Protein AF-A0A3D0P8C8-F1 (afdb_monomer)

Radius of gyration: 15.61 Å; Cα contacts (8 Å, |Δi|>4): 344; chains: 1; bounding box: 47×31×39 Å

Structure (mmCIF, N/CA/C/O backbone):
data_AF-A0A3D0P8C8-F1
#
_entry.id   AF-A0A3D0P8C8-F1
#
loop_
_atom_site.group_PDB
_atom_site.id
_atom_site.type_symbol
_atom_site.label_atom_id
_atom_site.label_alt_id
_atom_site.label_comp_id
_atom_site.label_asym_id
_atom_site.label_entity_id
_atom_site.label_seq_id
_atom_site.pdbx_PDB_ins_code
_atom_site.Cartn_x
_atom_site.Cartn_y
_atom_site.Cartn_z
_atom_site.occupancy
_atom_site.B_iso_or_equiv
_atom_site.auth_seq_id
_atom_site.auth_comp_id
_atom_site.auth_asym_id
_atom_site.auth_atom_id
_atom_site.pdbx_PDB_model_num
ATOM 1 N N . PRO A 1 1 ? -23.705 -5.499 -3.809 1.00 36.84 1 PRO A N 1
ATOM 2 C CA . PRO A 1 1 ? -23.804 -4.099 -4.283 1.00 36.84 1 PRO A CA 1
ATOM 3 C C . PRO A 1 1 ? -22.441 -3.628 -4.796 1.00 36.84 1 PRO A C 1
ATOM 5 O O . PRO A 1 1 ? -21.508 -3.494 -4.012 1.00 36.84 1 PRO A O 1
ATOM 8 N N . HIS A 1 2 ? -22.312 -3.471 -6.112 1.00 40.19 2 HIS A N 1
ATOM 9 C CA . HIS A 1 2 ? -21.080 -3.001 -6.738 1.00 40.19 2 HIS A CA 1
ATOM 10 C C . HIS A 1 2 ? -20.814 -1.563 -6.280 1.00 40.19 2 HIS A C 1
ATOM 12 O O . HIS A 1 2 ? -21.578 -0.652 -6.591 1.00 40.19 2 HIS A O 1
ATOM 18 N N . GLN A 1 3 ? -19.783 -1.388 -5.455 1.00 54.38 3 GLN A N 1
ATOM 19 C CA . GLN A 1 3 ? -19.275 -0.080 -5.057 1.00 54.38 3 GLN A CA 1
ATOM 20 C C . GLN A 1 3 ? -18.901 0.701 -6.320 1.00 54.38 3 GLN A C 1
ATOM 22 O O . GLN A 1 3 ? -18.337 0.119 -7.244 1.00 54.38 3 GLN A O 1
ATOM 27 N N . GLN A 1 4 ? -19.230 1.995 -6.382 1.00 52.19 4 GLN A N 1
ATOM 28 C CA . GLN A 1 4 ? -18.824 2.846 -7.501 1.00 52.19 4 GLN A CA 1
ATOM 29 C C . GLN A 1 4 ? -17.291 2.880 -7.576 1.00 52.19 4 GLN A C 1
ATOM 31 O O . GLN A 1 4 ? -16.625 3.554 -6.791 1.00 52.19 4 GLN A O 1
ATOM 36 N N . ARG A 1 5 ? -16.739 2.122 -8.524 1.00 56.94 5 ARG A N 1
ATOM 37 C CA . ARG A 1 5 ? -15.323 2.098 -8.895 1.00 56.94 5 ARG A CA 1
ATOM 38 C C . ARG A 1 5 ? -15.033 3.315 -9.789 1.00 56.94 5 ARG A C 1
ATOM 40 O O . ARG A 1 5 ? -14.888 3.195 -10.996 1.00 56.94 5 ARG A O 1
ATOM 47 N N . GLY A 1 6 ? -15.099 4.514 -9.205 1.00 57.25 6 GLY A N 1
ATOM 48 C CA . GLY A 1 6 ? -14.733 5.774 -9.869 1.00 57.25 6 GLY A CA 1
ATOM 49 C C . GLY A 1 6 ? -13.232 6.071 -9.760 1.00 57.25 6 GLY A C 1
ATOM 50 O O . GLY A 1 6 ? -12.508 5.302 -9.144 1.00 57.25 6 GLY A O 1
ATOM 51 N N . ALA A 1 7 ? -12.774 7.208 -10.300 1.00 59.03 7 ALA A N 1
ATOM 52 C CA . ALA A 1 7 ? -11.359 7.635 -10.286 1.00 59.03 7 ALA A CA 1
ATOM 53 C C . ALA A 1 7 ? -10.765 7.892 -8.883 1.00 59.03 7 ALA A C 1
ATOM 55 O O . ALA A 1 7 ? -9.555 8.017 -8.723 1.00 59.03 7 ALA A O 1
ATOM 56 N N . ASN A 1 8 ? -11.618 7.991 -7.866 1.00 72.50 8 ASN A N 1
ATOM 57 C CA . ASN A 1 8 ? -11.237 8.117 -6.464 1.00 72.50 8 ASN A CA 1
ATOM 58 C C . ASN A 1 8 ? -12.237 7.299 -5.639 1.00 72.50 8 ASN A C 1
ATOM 60 O O . ASN A 1 8 ? -13.195 7.856 -5.087 1.00 72.50 8 ASN A O 1
ATOM 64 N N . PRO A 1 9 ? -12.127 5.959 -5.659 1.00 82.12 9 PRO A N 1
ATOM 65 C CA . PRO A 1 9 ? -13.115 5.119 -5.022 1.00 82.12 9 PRO A CA 1
ATOM 66 C C . PRO A 1 9 ? -13.034 5.292 -3.502 1.00 82.12 9 PRO A C 1
ATOM 68 O O . PRO A 1 9 ? -11.962 5.302 -2.882 1.00 82.12 9 PRO A O 1
ATOM 71 N N . LYS A 1 10 ? -14.210 5.434 -2.893 1.00 89.19 10 LYS A N 1
ATOM 72 C CA . LYS A 1 10 ? -14.369 5.511 -1.443 1.00 89.19 10 LYS A CA 1
ATOM 73 C C . LYS A 1 10 ? -15.282 4.373 -0.979 1.00 89.19 10 LYS A C 1
ATOM 75 O O . LYS A 1 10 ? -16.360 4.186 -1.555 1.00 89.19 10 LYS A O 1
ATOM 80 N N . PRO A 1 11 ? -14.883 3.604 0.048 1.00 91.38 11 PRO A N 1
ATOM 81 C CA . PRO A 1 11 ? -15.776 2.669 0.709 1.00 91.38 11 PRO A CA 1
ATOM 82 C C . PRO A 1 11 ? -17.071 3.336 1.197 1.00 91.38 11 PRO A C 1
ATOM 84 O O . PRO A 1 11 ? -17.106 4.522 1.511 1.00 91.38 11 PRO A O 1
ATOM 87 N N . ALA A 1 12 ? -18.156 2.566 1.312 1.00 92.38 12 ALA A N 1
ATOM 88 C CA . ALA A 1 12 ? -19.459 3.108 1.723 1.00 92.38 12 ALA A CA 1
ATOM 89 C C . ALA A 1 12 ? -19.446 3.610 3.181 1.00 92.38 12 ALA A C 1
ATOM 91 O O . ALA A 1 12 ? -20.239 4.462 3.566 1.00 92.38 12 ALA A O 1
ATOM 92 N N . ASN A 1 13 ? -18.524 3.078 3.980 1.00 94.69 13 ASN A N 1
ATOM 93 C CA . ASN A 1 13 ? -18.250 3.417 5.371 1.00 94.69 13 ASN A CA 1
ATOM 94 C C . ASN A 1 13 ? -17.030 4.347 5.516 1.00 94.69 13 ASN A C 1
ATOM 96 O O . ASN A 1 13 ? -16.284 4.230 6.490 1.00 94.69 13 ASN A O 1
ATOM 100 N N . GLU A 1 14 ? -16.785 5.230 4.542 1.00 96.19 14 GLU A N 1
ATOM 101 C CA . GLU A 1 14 ? -15.603 6.101 4.529 1.00 96.19 14 GLU A CA 1
ATOM 102 C C . GLU A 1 14 ? -15.404 6.911 5.820 1.00 96.19 14 GLU A C 1
ATOM 104 O O . GLU A 1 14 ? -14.278 6.905 6.317 1.00 96.19 14 GLU A O 1
ATOM 109 N N . PRO A 1 15 ? -16.428 7.552 6.424 1.00 97.44 15 PRO A N 1
ATOM 110 C CA . PRO A 1 15 ? -16.221 8.314 7.656 1.00 97.44 15 PRO A CA 1
ATOM 111 C C . PRO A 1 15 ? -15.667 7.448 8.795 1.00 97.44 15 PRO A C 1
ATOM 113 O O . PRO A 1 15 ? -14.654 7.785 9.399 1.00 97.44 15 PRO A O 1
ATOM 116 N N . GLN A 1 16 ? -16.259 6.270 9.025 1.00 97.62 16 GLN A N 1
ATOM 117 C CA . GLN A 1 16 ? -15.812 5.345 10.073 1.00 97.62 16 GLN A CA 1
ATOM 118 C C . GLN A 1 16 ? -14.421 4.773 9.775 1.00 97.62 16 GLN A C 1
ATOM 120 O O . GLN A 1 16 ? -13.628 4.522 10.685 1.00 97.62 16 GLN A O 1
ATOM 125 N N . ARG A 1 17 ? -14.123 4.548 8.491 1.00 97.50 17 ARG A N 1
ATOM 126 C CA . ARG A 1 17 ? -12.814 4.088 8.031 1.00 97.50 17 ARG A CA 1
ATOM 127 C C . ARG A 1 17 ? -11.741 5.145 8.297 1.00 97.50 17 ARG A C 1
ATOM 129 O O . ARG A 1 17 ? -10.677 4.788 8.797 1.00 97.50 17 ARG A O 1
ATOM 136 N N . LEU A 1 18 ? -12.017 6.414 7.994 1.00 98.25 18 LEU A N 1
ATOM 137 C CA . LEU A 1 18 ? -11.097 7.529 8.224 1.00 98.25 18 LEU A CA 1
ATOM 138 C C . LEU A 1 18 ? -10.827 7.745 9.715 1.00 98.25 18 LEU A C 1
ATOM 140 O O . LEU A 1 18 ? -9.663 7.869 10.084 1.00 98.25 18 LEU A O 1
ATOM 144 N N . ASP A 1 19 ? -11.845 7.660 10.575 1.00 97.94 19 ASP A N 1
ATOM 145 C CA . ASP A 1 19 ? -11.652 7.715 12.032 1.00 97.94 19 ASP A CA 1
ATOM 146 C C . ASP A 1 19 ? -10.674 6.627 12.516 1.00 97.94 19 ASP A C 1
ATOM 14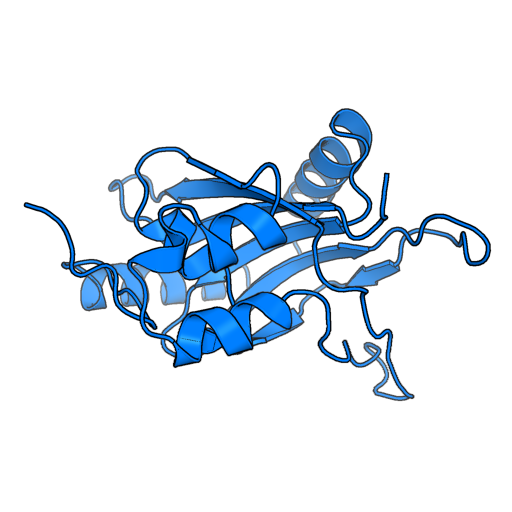8 O O . ASP A 1 19 ? -9.781 6.871 13.333 1.00 97.94 19 ASP A O 1
ATOM 152 N N . ALA A 1 20 ? -10.801 5.411 11.973 1.00 97.94 20 ALA A N 1
ATOM 153 C CA . ALA A 1 20 ? -9.897 4.310 12.289 1.00 97.94 20 ALA A CA 1
ATOM 154 C C . ALA A 1 20 ? -8.475 4.541 11.762 1.00 97.94 20 ALA A C 1
ATOM 156 O O . ALA A 1 20 ? -7.509 4.231 12.462 1.00 97.94 20 ALA A O 1
ATOM 157 N N . VAL A 1 21 ? -8.338 5.095 10.553 1.00 98.06 21 VAL A N 1
ATOM 158 C CA . VAL A 1 21 ? -7.041 5.485 9.982 1.00 98.06 21 VAL A CA 1
ATOM 159 C C . VAL A 1 21 ? -6.364 6.538 10.853 1.00 98.06 21 VAL A C 1
ATOM 161 O O . VAL A 1 21 ? -5.188 6.381 11.166 1.00 98.06 21 VAL A O 1
ATOM 164 N N . THR A 1 22 ? -7.088 7.560 11.315 1.00 97.44 22 THR A N 1
ATOM 165 C CA . THR A 1 22 ? -6.546 8.583 12.219 1.00 97.44 22 THR A CA 1
ATOM 166 C C . THR A 1 22 ? -6.009 7.964 13.508 1.00 97.44 22 THR A C 1
ATOM 168 O O . THR A 1 22 ? -4.871 8.245 13.887 1.00 97.44 22 THR A O 1
ATOM 171 N N . GLY A 1 23 ? -6.771 7.073 14.150 1.00 96.56 23 GLY A N 1
ATOM 172 C CA . GLY A 1 23 ? -6.315 6.380 15.360 1.00 96.56 23 GLY A CA 1
ATOM 173 C C . GLY A 1 23 ? -5.081 5.502 15.119 1.00 96.56 23 GLY A C 1
ATOM 174 O O . GLY A 1 23 ? -4.140 5.515 15.912 1.00 96.56 23 GLY A O 1
ATOM 175 N N . LEU A 1 24 ? -5.036 4.778 13.997 1.00 96.00 24 LEU A N 1
ATOM 176 C CA . LEU A 1 24 ? -3.873 3.969 13.623 1.00 96.00 24 LEU A CA 1
ATOM 177 C C . LEU A 1 24 ? -2.647 4.826 13.306 1.00 96.00 24 LEU A C 1
ATOM 179 O O . LEU A 1 24 ? -1.541 4.465 13.695 1.00 96.00 24 LEU A O 1
ATOM 183 N N . ASN A 1 25 ? -2.823 5.962 12.641 1.00 94.88 25 ASN A N 1
ATOM 184 C CA . ASN A 1 25 ? -1.744 6.902 12.358 1.00 94.88 25 ASN A CA 1
ATOM 185 C C . ASN A 1 25 ? -1.142 7.501 13.628 1.00 94.88 25 ASN A C 1
ATOM 187 O O . ASN A 1 25 ? 0.073 7.667 13.690 1.00 94.88 25 ASN A O 1
ATOM 191 N N . GLN A 1 26 ? -1.972 7.794 14.632 1.00 94.19 26 GLN A N 1
ATOM 192 C CA . GLN A 1 26 ? -1.513 8.239 15.950 1.00 94.19 26 GLN A CA 1
ATOM 193 C C . GLN A 1 26 ? -0.756 7.128 16.685 1.00 94.19 26 GLN A C 1
ATOM 195 O O . GLN A 1 26 ? 0.294 7.386 17.262 1.00 94.19 26 GLN A O 1
ATOM 200 N N . ALA A 1 27 ? -1.250 5.887 16.622 1.00 93.00 27 ALA A N 1
ATOM 201 C CA . ALA A 1 27 ? -0.582 4.727 17.218 1.00 93.00 27 ALA A CA 1
ATOM 202 C C . ALA A 1 27 ? 0.730 4.339 16.505 1.00 93.00 27 ALA A C 1
ATOM 204 O O . ALA A 1 27 ? 1.557 3.639 17.078 1.00 93.00 27 ALA A O 1
ATOM 205 N N . ASN A 1 28 ? 0.911 4.784 15.259 1.00 91.31 28 ASN A N 1
ATOM 206 C CA . ASN A 1 28 ? 2.107 4.579 14.441 1.00 91.31 28 ASN A CA 1
ATOM 207 C C . ASN A 1 28 ? 2.733 5.936 14.065 1.00 91.31 28 ASN A C 1
ATOM 209 O O . ASN A 1 28 ? 3.113 6.172 12.917 1.00 91.31 28 ASN A O 1
ATOM 213 N N . SER A 1 29 ? 2.769 6.870 15.021 1.00 87.88 29 SER A N 1
ATOM 214 C CA . SER A 1 29 ? 3.475 8.147 14.868 1.00 87.88 29 SER A CA 1
ATOM 215 C C . SER A 1 29 ? 4.992 7.951 14.861 1.00 87.88 29 SER A C 1
ATOM 217 O O . SER A 1 29 ? 5.705 8.684 14.181 1.00 87.88 29 SER A O 1
ATOM 219 N N . GLU A 1 30 ? 5.470 6.941 15.586 1.00 89.06 30 GLU A N 1
ATOM 220 C CA . GLU A 1 30 ? 6.868 6.539 15.626 1.00 89.06 30 GLU A CA 1
ATOM 221 C C . GLU A 1 30 ? 7.159 5.387 14.662 1.00 89.06 30 GLU A C 1
ATOM 223 O O . GLU A 1 30 ? 6.285 4.623 14.245 1.00 89.06 30 GLU A O 1
ATOM 228 N N . HIS A 1 31 ? 8.432 5.271 14.302 1.00 86.38 31 HIS A N 1
ATOM 229 C CA . HIS A 1 31 ? 8.912 4.247 13.394 1.00 86.38 31 HIS A CA 1
ATOM 230 C C . HIS A 1 31 ? 8.908 2.864 14.058 1.00 86.38 31 HIS A C 1
ATOM 232 O O . HIS A 1 31 ? 9.545 2.682 15.092 1.00 86.38 31 HIS A O 1
ATOM 238 N N . GLN A 1 32 ? 8.256 1.889 13.420 1.00 91.94 32 GLN A N 1
ATOM 239 C CA . GLN A 1 32 ? 8.096 0.526 13.937 1.00 91.94 32 GLN A CA 1
ATOM 240 C C . GLN A 1 32 ? 9.067 -0.452 13.242 1.00 91.94 32 GLN A C 1
ATOM 242 O O . GLN A 1 32 ? 8.867 -0.764 12.057 1.00 91.94 32 GLN A O 1
ATOM 247 N N . PRO A 1 33 ? 10.100 -0.977 13.930 1.00 94.06 33 PRO A N 1
ATOM 248 C CA . PRO A 1 33 ? 11.059 -1.922 13.348 1.00 94.06 33 PRO A CA 1
ATOM 249 C C . PRO A 1 33 ? 10.415 -3.203 12.798 1.00 94.06 33 PRO A C 1
ATOM 251 O O . PRO A 1 33 ? 10.882 -3.770 11.810 1.00 94.06 33 PRO A O 1
ATOM 254 N N . GLU A 1 34 ? 9.313 -3.653 13.392 1.00 95.38 34 GLU A N 1
ATOM 255 C CA . GLU A 1 34 ? 8.577 -4.845 12.974 1.00 95.38 34 GLU A CA 1
ATOM 256 C C . GLU A 1 34 ? 7.934 -4.652 11.596 1.00 95.38 34 GLU A C 1
ATOM 258 O O . GLU A 1 34 ? 7.969 -5.558 10.759 1.00 95.38 34 GLU A O 1
ATOM 263 N N . LEU A 1 35 ? 7.405 -3.454 11.317 1.00 95.56 35 LEU A N 1
ATOM 264 C CA . LEU A 1 35 ? 6.846 -3.121 10.004 1.00 95.56 35 LEU A CA 1
ATOM 265 C C . LEU A 1 35 ? 7.946 -3.057 8.937 1.00 95.56 35 LEU A C 1
ATOM 267 O O . LEU A 1 35 ? 7.739 -3.506 7.809 1.00 95.56 35 LEU A O 1
ATOM 271 N N . VAL A 1 36 ? 9.134 -2.557 9.293 1.00 95.50 36 VAL A N 1
ATOM 272 C CA . VAL A 1 36 ? 10.318 -2.571 8.416 1.00 95.50 36 VAL A CA 1
ATOM 273 C C . VAL A 1 36 ? 10.744 -3.996 8.089 1.00 95.50 36 VAL A C 1
ATOM 275 O O . VAL A 1 36 ? 10.962 -4.315 6.919 1.00 95.50 36 VAL A O 1
ATOM 278 N N . ALA A 1 37 ? 10.838 -4.861 9.101 1.00 96.31 37 ALA A N 1
ATOM 279 C CA . ALA A 1 37 ? 11.215 -6.256 8.920 1.00 96.31 37 ALA A CA 1
ATOM 280 C C . ALA A 1 37 ? 10.216 -6.993 8.013 1.00 96.31 37 ALA A C 1
ATOM 282 O O . ALA A 1 37 ? 10.628 -7.665 7.065 1.00 96.31 37 ALA A O 1
ATOM 283 N N . LEU A 1 38 ? 8.911 -6.799 8.239 1.00 97.06 38 LEU A N 1
ATOM 284 C CA . LEU A 1 38 ? 7.854 -7.373 7.405 1.00 97.06 38 LEU A CA 1
ATOM 285 C C . LEU A 1 38 ? 7.953 -6.891 5.949 1.00 97.06 38 LEU A C 1
ATOM 287 O O . LEU A 1 38 ? 7.950 -7.701 5.019 1.00 97.06 38 LEU A O 1
ATOM 291 N N . ARG A 1 39 ? 8.105 -5.580 5.742 1.00 96.81 39 ARG A N 1
ATOM 292 C CA . ARG A 1 39 ? 8.288 -4.975 4.416 1.00 96.81 39 ARG A CA 1
ATOM 293 C C . ARG A 1 39 ? 9.515 -5.543 3.694 1.00 96.81 39 ARG A C 1
ATOM 295 O O . ARG A 1 39 ? 9.426 -5.906 2.520 1.00 96.81 39 ARG A O 1
ATOM 302 N N . ASN A 1 40 ? 10.645 -5.661 4.390 1.00 95.38 40 ASN A N 1
ATOM 303 C CA . ASN A 1 40 ? 11.886 -6.201 3.830 1.00 95.38 40 ASN A CA 1
ATOM 304 C C . ASN A 1 40 ? 11.762 -7.682 3.459 1.00 95.38 40 ASN A C 1
ATOM 306 O O . ASN A 1 40 ? 12.317 -8.102 2.437 1.00 95.38 40 ASN A O 1
ATOM 310 N N . ALA A 1 41 ? 11.011 -8.457 4.247 1.00 96.69 41 ALA A N 1
ATOM 311 C CA . ALA A 1 41 ? 10.717 -9.849 3.939 1.00 96.69 41 ALA A CA 1
ATOM 312 C C . ALA A 1 41 ? 9.927 -9.966 2.629 1.00 96.69 41 ALA A C 1
ATOM 314 O O . ALA A 1 41 ? 10.350 -10.709 1.747 1.00 96.69 41 ALA A O 1
ATOM 315 N N . ALA A 1 42 ? 8.852 -9.189 2.440 1.00 96.06 42 ALA A N 1
ATOM 316 C CA . ALA A 1 42 ? 8.094 -9.232 1.185 1.00 96.06 42 ALA A CA 1
ATOM 317 C C . ALA A 1 42 ? 8.930 -8.804 -0.024 1.00 96.06 42 ALA A C 1
ATOM 319 O O . ALA A 1 42 ? 8.927 -9.513 -1.030 1.00 96.06 42 ALA A O 1
ATOM 320 N N . ARG A 1 43 ? 9.700 -7.709 0.085 1.00 93.69 43 ARG A N 1
ATOM 321 C CA . ARG A 1 43 ? 10.613 -7.270 -0.985 1.00 93.69 43 ARG A CA 1
ATOM 322 C C . ARG A 1 43 ? 11.550 -8.402 -1.414 1.00 93.69 43 ARG A C 1
ATOM 324 O O . ARG A 1 43 ? 11.676 -8.696 -2.601 1.00 93.69 43 ARG A O 1
ATOM 331 N N . SER A 1 44 ? 12.197 -9.036 -0.438 1.00 91.94 44 SER A N 1
ATOM 332 C CA . SER A 1 44 ? 13.237 -10.040 -0.680 1.00 91.94 44 SER A CA 1
ATOM 333 C C . SER A 1 44 ? 12.661 -11.365 -1.178 1.00 91.94 44 SER A C 1
ATOM 335 O O . SER A 1 44 ? 13.179 -11.931 -2.138 1.00 91.94 44 SER A O 1
ATOM 337 N N . LEU A 1 45 ? 11.574 -11.847 -0.567 1.00 95.50 45 LEU A N 1
ATOM 338 C CA . LEU A 1 45 ? 10.935 -13.114 -0.935 1.00 95.50 45 LEU A CA 1
ATOM 339 C C . LEU A 1 45 ? 10.305 -13.049 -2.328 1.00 95.50 45 LEU A C 1
ATOM 341 O O . LEU A 1 45 ? 10.434 -13.994 -3.103 1.00 95.50 45 LEU A O 1
ATOM 345 N N . LEU A 1 46 ? 9.656 -11.929 -2.654 1.00 93.38 46 LEU A N 1
ATOM 346 C CA . LEU A 1 46 ? 8.976 -11.740 -3.937 1.00 93.38 46 LEU A CA 1
ATOM 347 C C . LEU A 1 46 ? 9.895 -11.169 -5.021 1.00 93.38 46 LEU A C 1
ATOM 349 O O . LEU A 1 46 ? 9.479 -11.066 -6.171 1.00 93.38 46 LEU A O 1
ATOM 353 N N . LYS A 1 47 ? 11.147 -10.836 -4.674 1.00 90.94 47 LYS A N 1
ATOM 354 C CA . LYS A 1 47 ? 12.149 -10.246 -5.575 1.00 90.94 47 LYS A CA 1
ATOM 355 C C . LYS A 1 47 ? 11.627 -8.993 -6.284 1.00 90.94 47 LYS A C 1
ATOM 357 O O . LYS A 1 47 ? 11.833 -8.819 -7.481 1.00 90.94 47 LYS A O 1
ATOM 362 N N . MET A 1 48 ? 10.939 -8.140 -5.532 1.00 90.62 48 MET A N 1
ATOM 363 C CA . MET A 1 48 ? 10.388 -6.885 -6.042 1.00 90.62 48 MET A CA 1
ATOM 364 C C . MET A 1 48 ? 11.324 -5.725 -5.687 1.00 90.62 48 MET A C 1
ATOM 366 O O . MET A 1 48 ? 11.910 -5.736 -4.605 1.00 90.62 48 MET A O 1
ATOM 370 N N . PRO A 1 49 ? 11.512 -4.725 -6.562 1.00 88.94 49 PRO A N 1
ATOM 371 C CA . PRO A 1 49 ? 12.357 -3.569 -6.268 1.00 88.94 49 PRO A CA 1
ATOM 372 C C . PRO A 1 49 ? 11.737 -2.645 -5.218 1.00 88.94 49 PRO A C 1
ATOM 374 O O . PRO A 1 49 ? 12.467 -2.024 -4.452 1.00 88.94 49 PRO A O 1
ATOM 377 N N . VAL A 1 50 ? 10.408 -2.564 -5.136 1.00 90.62 50 VAL A N 1
ATOM 378 C CA . VAL A 1 50 ? 9.716 -1.650 -4.223 1.00 90.62 50 VAL A CA 1
ATOM 379 C C . VAL A 1 50 ? 8.780 -2.432 -3.308 1.00 90.62 50 VAL A C 1
ATOM 381 O O . VAL A 1 50 ? 8.053 -3.317 -3.761 1.00 90.62 50 VAL A O 1
ATOM 384 N N . ALA A 1 51 ? 8.782 -2.094 -2.018 1.00 94.69 51 ALA A N 1
ATOM 385 C CA . ALA A 1 51 ? 7.812 -2.601 -1.050 1.00 94.69 51 ALA A CA 1
ATOM 386 C C . ALA A 1 51 ? 7.459 -1.527 -0.020 1.00 94.69 51 ALA A C 1
ATOM 388 O O . ALA A 1 51 ? 8.331 -0.778 0.426 1.00 94.69 51 ALA A O 1
ATOM 389 N N . PHE A 1 52 ? 6.194 -1.463 0.388 1.00 95.56 52 PHE A N 1
ATOM 390 C CA . PHE A 1 52 ? 5.742 -0.483 1.373 1.00 95.56 52 PHE A CA 1
ATOM 391 C C . PHE A 1 52 ? 4.493 -0.919 2.132 1.00 95.56 52 PHE A C 1
ATOM 393 O O . PHE A 1 52 ? 3.705 -1.739 1.664 1.00 95.56 52 PHE A O 1
ATOM 400 N N . ILE A 1 53 ? 4.308 -0.323 3.306 1.00 97.62 53 ILE A N 1
ATOM 401 C CA . ILE A 1 53 ? 3.099 -0.436 4.124 1.00 97.62 53 ILE A CA 1
ATOM 402 C C . ILE A 1 53 ? 2.561 0.976 4.322 1.00 97.62 53 ILE A C 1
ATOM 404 O O . ILE A 1 53 ? 3.321 1.878 4.678 1.00 97.62 53 ILE A O 1
ATOM 408 N N . GLY A 1 54 ? 1.266 1.187 4.106 1.00 96.19 54 GLY A N 1
ATOM 409 C CA . GLY A 1 54 ? 0.679 2.513 4.284 1.00 96.19 54 GLY A CA 1
ATOM 410 C C . GLY A 1 54 ? -0.828 2.519 4.462 1.00 96.19 54 GLY A C 1
ATOM 411 O O . GLY A 1 54 ? -1.513 1.569 4.081 1.00 96.19 54 GLY A O 1
ATOM 412 N N . PHE A 1 55 ? -1.330 3.616 5.019 1.00 97.94 55 PHE A N 1
ATOM 413 C CA . PHE A 1 55 ? -2.751 3.874 5.230 1.00 97.94 55 PHE A CA 1
ATOM 414 C C . PHE A 1 55 ? -3.285 4.904 4.237 1.00 97.94 55 PHE A C 1
ATOM 416 O O . PHE A 1 55 ? -2.566 5.805 3.804 1.00 97.94 55 PHE A O 1
ATOM 423 N N . ILE A 1 56 ? -4.558 4.750 3.869 1.00 97.19 56 ILE A N 1
ATOM 424 C CA . ILE A 1 56 ? -5.252 5.650 2.942 1.00 97.19 56 ILE A CA 1
ATOM 425 C C . ILE A 1 56 ? -6.049 6.665 3.756 1.00 97.19 56 ILE A C 1
ATOM 427 O O . ILE A 1 56 ? -7.048 6.315 4.384 1.00 97.19 56 ILE A O 1
ATOM 431 N N . GLU A 1 57 ? -5.612 7.915 3.740 1.00 96.75 57 GLU A N 1
ATOM 432 C CA . GLU A 1 57 ? -6.271 9.054 4.380 1.00 96.75 57 GLU A CA 1
ATOM 433 C C . GLU A 1 57 ? -7.294 9.675 3.412 1.00 96.75 57 GLU A C 1
ATOM 435 O O . GLU A 1 57 ? -7.640 9.077 2.391 1.00 96.75 57 GLU A O 1
ATOM 440 N N . ASP A 1 58 ? -7.844 10.849 3.730 1.00 95.12 58 ASP A N 1
ATOM 441 C CA . ASP A 1 58 ? -8.869 11.460 2.874 1.00 95.12 58 ASP A CA 1
ATOM 442 C C . ASP A 1 58 ? -8.293 11.914 1.523 1.00 95.12 58 ASP A C 1
ATOM 444 O O . ASP A 1 58 ? -8.818 11.536 0.477 1.00 95.12 58 ASP A O 1
ATOM 448 N N . ASN A 1 59 ? -7.166 12.637 1.545 1.00 90.69 59 ASN A N 1
ATOM 449 C CA . ASN A 1 59 ? -6.531 13.214 0.347 1.00 90.69 59 ASN A CA 1
ATOM 450 C C . ASN A 1 59 ? -5.107 12.697 0.096 1.00 90.69 59 ASN A C 1
ATOM 452 O O . ASN A 1 59 ? -4.487 13.020 -0.916 1.00 90.69 59 ASN A O 1
ATOM 456 N N . THR A 1 60 ? -4.590 11.869 0.996 1.00 92.12 60 THR A N 1
ATOM 457 C CA . THR A 1 60 ? -3.214 11.369 0.998 1.00 92.12 60 THR A CA 1
ATOM 458 C C . THR A 1 60 ? -3.183 9.872 1.284 1.00 92.12 60 THR A C 1
ATOM 460 O O . THR A 1 60 ? -4.098 9.293 1.862 1.00 92.12 60 THR A O 1
ATOM 463 N N . GLN A 1 61 ? -2.110 9.221 0.872 1.00 93.25 61 GLN A N 1
ATOM 464 C CA . GLN A 1 61 ? -1.658 7.944 1.376 1.00 93.25 61 GLN A CA 1
ATOM 465 C C . GLN A 1 61 ? -0.402 8.207 2.198 1.00 93.25 61 GLN A C 1
ATOM 467 O O . GLN A 1 61 ? 0.596 8.706 1.672 1.00 93.25 61 GLN A O 1
ATOM 472 N N . ARG A 1 62 ? -0.447 7.834 3.474 1.00 95.00 62 ARG A N 1
ATOM 473 C CA . ARG A 1 62 ? 0.712 7.873 4.360 1.00 95.00 62 ARG A CA 1
ATOM 474 C C . ARG A 1 62 ? 1.389 6.512 4.352 1.00 95.00 62 ARG A C 1
ATOM 476 O O . ARG A 1 62 ? 0.818 5.521 4.810 1.00 95.00 62 ARG A O 1
ATOM 483 N N . LEU A 1 63 ? 2.598 6.449 3.810 1.00 93.88 63 LEU A N 1
ATOM 484 C CA . LEU A 1 63 ? 3.447 5.266 3.871 1.00 93.88 63 LEU A CA 1
ATOM 485 C C . LEU A 1 63 ? 4.209 5.279 5.189 1.00 93.88 63 LEU A C 1
ATOM 487 O O . LEU A 1 63 ? 5.025 6.163 5.418 1.00 93.88 63 LEU A O 1
ATOM 491 N N . LEU A 1 64 ? 3.954 4.281 6.030 1.00 94.62 64 LEU A N 1
ATOM 492 C CA . LEU A 1 64 ? 4.621 4.100 7.323 1.00 94.62 64 LEU A CA 1
ATOM 493 C C . LEU A 1 64 ? 6.053 3.592 7.168 1.00 94.62 64 LEU A C 1
ATOM 495 O O . LEU A 1 64 ? 6.865 3.678 8.081 1.00 94.62 64 LEU A O 1
ATOM 499 N N . THR A 1 65 ? 6.328 2.938 6.043 1.00 93.75 65 THR A N 1
ATOM 500 C CA . THR A 1 65 ? 7.637 2.396 5.718 1.00 93.75 65 THR A CA 1
ATOM 501 C C . THR A 1 65 ? 7.670 2.077 4.230 1.00 93.75 65 THR A C 1
ATOM 503 O O . THR A 1 65 ? 6.755 1.432 3.710 1.00 93.75 65 THR A O 1
ATOM 506 N N . VAL A 1 66 ? 8.709 2.525 3.528 1.00 92.25 66 VAL A N 1
ATOM 507 C CA . VAL A 1 66 ? 8.916 2.217 2.106 1.00 92.25 66 VAL A CA 1
ATOM 508 C C . VAL A 1 66 ? 10.386 1.949 1.840 1.00 92.25 66 VAL A C 1
ATOM 510 O O . VAL A 1 66 ? 11.265 2.608 2.391 1.00 92.25 66 VAL A O 1
ATOM 513 N N . THR A 1 67 ? 10.634 0.939 1.018 1.00 91.19 67 THR A N 1
ATOM 514 C CA . THR A 1 67 ? 11.961 0.594 0.530 1.00 91.19 67 THR A CA 1
ATOM 515 C C . THR A 1 67 ? 11.943 0.594 -0.985 1.00 91.19 67 THR A C 1
ATOM 517 O O . THR A 1 67 ? 10.987 0.119 -1.608 1.00 91.19 67 THR A O 1
ATOM 520 N N . VAL A 1 68 ? 13.002 1.139 -1.565 1.00 87.88 68 VAL A N 1
ATOM 521 C CA . VAL A 1 68 ? 13.246 1.152 -2.999 1.00 87.88 68 VAL A CA 1
ATOM 522 C C . VAL A 1 68 ? 14.640 0.596 -3.223 1.00 87.88 68 VAL A C 1
ATOM 524 O O . VAL A 1 68 ? 15.623 1.197 -2.814 1.00 87.88 68 VAL A O 1
ATOM 527 N N . ALA A 1 69 ? 14.734 -0.544 -3.890 1.00 85.25 69 ALA A N 1
ATOM 528 C CA . ALA A 1 69 ? 15.982 -1.137 -4.336 1.00 85.25 69 ALA A CA 1
ATOM 529 C C . ALA A 1 69 ? 16.076 -0.976 -5.859 1.00 85.25 69 ALA A C 1
ATOM 531 O O . ALA A 1 69 ? 15.448 -1.758 -6.584 1.00 85.25 69 ALA A O 1
ATOM 532 N N . PRO A 1 70 ? 16.816 0.030 -6.361 1.00 72.06 70 PRO A N 1
ATOM 533 C CA . PRO A 1 70 ? 17.044 0.186 -7.789 1.00 72.06 70 PRO A CA 1
ATOM 534 C C . PRO A 1 70 ? 17.674 -1.082 -8.371 1.00 72.06 70 PRO A C 1
ATOM 536 O O . PRO A 1 70 ? 18.555 -1.695 -7.771 1.00 72.06 70 PRO A O 1
ATOM 539 N N . GLN A 1 71 ? 17.206 -1.482 -9.546 1.00 70.31 71 GLN A N 1
ATOM 540 C CA . GLN A 1 71 ? 17.707 -2.639 -10.288 1.00 70.31 71 GLN A CA 1
ATOM 541 C C . GLN A 1 71 ? 18.280 -2.155 -11.628 1.00 70.31 71 GLN A C 1
ATOM 543 O O . GLN A 1 71 ? 17.789 -1.179 -12.200 1.00 70.31 71 GLN A O 1
ATOM 548 N N . GLY A 1 72 ? 19.297 -2.848 -12.144 1.00 66.62 72 GLY A N 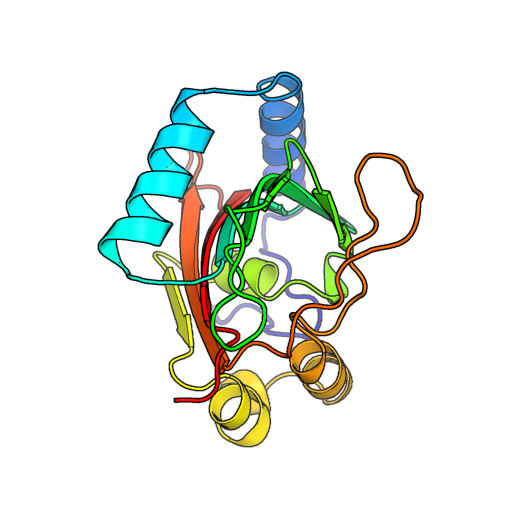1
ATOM 549 C CA . GLY A 1 72 ? 19.969 -2.511 -13.406 1.00 66.62 72 GLY A CA 1
ATOM 550 C C . GLY A 1 72 ? 21.276 -1.736 -13.214 1.00 66.62 72 GLY A C 1
ATOM 551 O O . GLY A 1 72 ? 21.943 -1.884 -12.195 1.00 66.62 72 GLY A O 1
ATOM 552 N N . GLU A 1 73 ? 21.655 -0.912 -14.195 1.00 56.84 73 GLU A N 1
ATOM 553 C CA . GLU A 1 73 ? 22.949 -0.194 -14.241 1.00 56.84 73 GLU A CA 1
ATOM 554 C C . GLU A 1 73 ? 23.186 0.770 -13.062 1.00 56.84 73 GLU A C 1
ATOM 556 O O . GLU A 1 73 ? 24.316 1.174 -12.807 1.00 56.84 73 GLU A O 1
ATOM 561 N N . GLN A 1 74 ? 22.128 1.117 -12.326 1.00 59.19 74 GLN A N 1
ATOM 562 C CA . GLN A 1 74 ? 22.144 2.007 -11.160 1.00 59.19 74 GLN A CA 1
ATOM 563 C C . GLN A 1 74 ? 21.904 1.244 -9.847 1.00 59.19 74 GLN A C 1
ATOM 565 O O . GLN A 1 74 ? 21.406 1.823 -8.884 1.00 59.19 74 GLN A O 1
ATOM 570 N N . ALA A 1 75 ? 22.204 -0.060 -9.809 1.00 65.19 75 ALA A N 1
ATOM 571 C CA . ALA A 1 75 ? 22.080 -0.861 -8.598 1.00 65.19 75 ALA A CA 1
ATOM 572 C C . ALA A 1 75 ? 22.896 -0.237 -7.454 1.00 65.19 75 ALA A C 1
ATOM 574 O O . ALA A 1 75 ? 24.117 -0.096 -7.535 1.00 65.19 75 ALA A O 1
ATOM 575 N N . CYS A 1 76 ? 22.199 0.132 -6.386 1.00 69.44 76 CYS A N 1
ATOM 576 C CA . CYS A 1 76 ? 22.768 0.620 -5.140 1.00 69.44 76 CYS A CA 1
ATOM 577 C C . CYS A 1 76 ? 22.096 -0.087 -3.960 1.00 69.44 76 CYS A C 1
ATOM 579 O O . CYS A 1 76 ? 21.171 -0.890 -4.142 1.00 69.44 76 CYS A O 1
ATOM 581 N N . ASP A 1 77 ? 22.573 0.198 -2.750 1.00 80.06 77 ASP A N 1
ATOM 582 C CA . ASP A 1 77 ? 21.912 -0.283 -1.543 1.00 80.06 77 ASP A CA 1
ATOM 583 C C . ASP A 1 77 ? 20.449 0.195 -1.500 1.00 80.06 77 ASP A C 1
ATOM 585 O O . ASP A 1 77 ? 20.158 1.319 -1.926 1.00 80.06 77 ASP A O 1
ATOM 589 N N . PRO A 1 78 ? 19.511 -0.635 -0.997 1.00 84.81 78 PRO A N 1
ATOM 590 C CA . PRO A 1 78 ? 18.119 -0.236 -0.873 1.00 84.81 78 PRO A CA 1
ATOM 591 C C . PRO A 1 78 ? 17.968 1.078 -0.108 1.00 84.81 78 PRO A C 1
ATOM 593 O O . PRO A 1 78 ? 18.483 1.251 0.996 1.00 84.81 78 PRO A O 1
ATOM 596 N N . LEU A 1 79 ? 17.213 1.990 -0.702 1.00 85.44 79 LEU A N 1
ATOM 597 C CA . LEU A 1 79 ? 16.842 3.266 -0.125 1.00 85.44 79 LEU A CA 1
ATOM 598 C C . LEU A 1 79 ? 15.624 3.055 0.766 1.00 85.44 79 LEU A C 1
ATOM 600 O O . LEU A 1 79 ? 14.538 2.719 0.287 1.00 85.44 79 LEU A O 1
ATOM 604 N N . ASP A 1 80 ? 15.814 3.258 2.064 1.00 88.31 80 ASP A N 1
ATOM 605 C CA . ASP A 1 80 ? 14.769 3.115 3.065 1.00 88.31 80 ASP A CA 1
ATOM 606 C C . ASP A 1 80 ? 14.271 4.478 3.536 1.00 88.31 80 ASP A C 1
ATOM 608 O O . ASP A 1 80 ? 15.032 5.301 4.046 1.00 88.31 80 ASP A O 1
ATOM 612 N N . PHE A 1 81 ? 12.961 4.686 3.429 1.00 86.44 81 PHE A N 1
ATOM 613 C CA . PHE A 1 81 ? 12.302 5.886 3.921 1.00 86.44 81 PHE A CA 1
ATOM 614 C C . PHE A 1 81 ? 11.415 5.522 5.109 1.00 86.44 81 PHE A C 1
ATOM 616 O O . PHE A 1 81 ? 10.628 4.566 5.068 1.00 86.44 81 PHE A O 1
ATOM 623 N N . LYS A 1 82 ? 11.557 6.308 6.180 1.00 86.62 82 LYS A N 1
ATOM 624 C CA . LYS A 1 82 ? 10.773 6.149 7.411 1.00 86.62 82 LYS A CA 1
ATOM 625 C C . LYS A 1 82 ? 9.322 6.566 7.229 1.00 86.62 82 LYS A C 1
ATOM 627 O O . LYS A 1 82 ? 8.470 6.042 7.927 1.00 86.62 82 LYS A O 1
ATOM 632 N N . GLU A 1 83 ? 9.065 7.499 6.321 1.00 87.50 83 GLU A N 1
ATOM 633 C CA . GLU A 1 83 ? 7.730 7.964 5.982 1.00 87.50 83 GLU A CA 1
ATOM 634 C C . GLU A 1 83 ? 7.740 8.569 4.576 1.00 87.50 83 GLU A C 1
ATOM 636 O O . GLU A 1 83 ? 8.741 9.150 4.154 1.00 87.50 83 GLU A O 1
ATOM 641 N N . MET A 1 84 ? 6.624 8.438 3.860 1.00 86.50 84 MET A N 1
ATOM 642 C CA . MET A 1 84 ? 6.368 9.178 2.626 1.00 86.50 84 MET A CA 1
ATOM 643 C C . MET A 1 84 ? 4.877 9.499 2.516 1.00 86.50 84 MET A C 1
ATOM 645 O O . MET A 1 84 ? 4.035 8.645 2.795 1.00 86.50 84 MET A O 1
ATOM 649 N N . LEU A 1 85 ? 4.550 10.715 2.079 1.00 87.44 85 LEU A N 1
ATOM 650 C CA . LEU A 1 85 ? 3.182 11.114 1.760 1.00 87.44 85 LEU A CA 1
ATOM 651 C C . LEU A 1 85 ? 3.000 11.127 0.246 1.00 87.44 85 LEU A C 1
ATOM 653 O O . LEU A 1 85 ? 3.785 11.726 -0.485 1.00 87.44 85 LEU A O 1
ATOM 657 N N . THR A 1 86 ? 1.958 10.459 -0.229 1.00 83.25 86 THR A N 1
ATOM 658 C CA . THR A 1 86 ? 1.578 10.436 -1.644 1.00 83.25 86 THR A CA 1
ATOM 659 C C . THR A 1 86 ? 0.156 10.969 -1.766 1.00 83.25 86 THR A C 1
ATOM 661 O O . THR A 1 86 ? -0.678 10.578 -0.956 1.00 83.25 86 THR A O 1
ATOM 664 N N . PRO A 1 87 ? -0.181 11.840 -2.729 1.00 84.56 87 PRO A N 1
ATOM 665 C CA . PRO A 1 87 ? -1.577 12.200 -2.973 1.00 84.56 87 PRO A CA 1
ATOM 666 C C . PRO A 1 87 ? -2.432 10.942 -3.189 1.00 84.56 87 PRO A C 1
ATOM 668 O O . PRO A 1 87 ? -2.021 10.035 -3.915 1.00 84.56 87 PRO A O 1
ATOM 671 N N . ARG A 1 88 ? -3.611 10.858 -2.555 1.00 86.81 88 ARG A N 1
ATOM 672 C CA . ARG A 1 88 ? -4.489 9.674 -2.649 1.00 86.81 88 ARG A CA 1
ATOM 673 C C . ARG A 1 88 ? -4.898 9.401 -4.090 1.00 86.81 88 ARG A C 1
ATOM 675 O O . ARG A 1 88 ? -4.926 8.249 -4.499 1.00 86.81 88 ARG A O 1
ATOM 682 N N . GLU A 1 89 ? -5.166 10.453 -4.851 1.00 77.12 89 GLU A N 1
ATOM 683 C CA . GLU A 1 89 ? -5.479 10.380 -6.281 1.00 77.12 89 GLU A CA 1
ATOM 684 C C . GLU A 1 89 ? -4.399 9.634 -7.087 1.00 77.12 89 GLU A C 1
ATOM 686 O O . GLU A 1 89 ? -4.726 8.833 -7.957 1.00 77.12 89 GLU A O 1
ATOM 691 N N . CYS A 1 90 ? -3.123 9.763 -6.711 1.00 75.50 90 CYS A N 1
ATOM 692 C CA . CYS A 1 90 ? -2.001 9.068 -7.350 1.00 75.50 90 CYS A CA 1
ATOM 693 C C . CYS A 1 90 ? -1.789 7.629 -6.844 1.00 75.50 90 CYS A C 1
ATOM 695 O O . CYS A 1 90 ? -0.827 6.968 -7.236 1.00 75.50 90 CYS A O 1
ATOM 697 N N . SER A 1 91 ? -2.623 7.136 -5.928 1.00 82.56 91 SER A N 1
ATOM 698 C CA . SER A 1 91 ? -2.437 5.841 -5.282 1.00 82.56 91 SER A CA 1
ATOM 699 C C . SER A 1 91 ? -3.187 4.725 -6.007 1.00 82.56 91 SER A C 1
ATOM 701 O O . SER A 1 91 ? -4.401 4.799 -6.169 1.00 82.56 91 SER A O 1
ATOM 703 N N . ILE A 1 92 ? -2.510 3.615 -6.327 1.00 84.81 92 ILE A N 1
ATOM 704 C CA . ILE A 1 92 ? -3.192 2.349 -6.676 1.00 84.81 92 ILE A CA 1
ATOM 705 C C . ILE A 1 92 ? -3.829 1.710 -5.429 1.00 84.81 92 ILE A C 1
ATOM 707 O O . ILE A 1 92 ? -4.831 1.005 -5.500 1.00 84.81 92 ILE A O 1
ATOM 711 N N . CYS A 1 93 ? -3.285 1.986 -4.246 1.00 90.88 93 CYS A N 1
ATOM 712 C CA . CYS A 1 93 ? -3.697 1.348 -2.999 1.00 90.88 93 CYS A CA 1
ATOM 713 C C . CYS A 1 93 ? -5.129 1.717 -2.587 1.00 90.88 93 CYS A C 1
ATOM 715 O O . CYS A 1 93 ? -5.771 0.949 -1.870 1.00 90.88 93 CYS A O 1
ATOM 717 N N . GLN A 1 94 ? -5.659 2.846 -3.071 1.00 89.56 94 GLN A N 1
ATOM 718 C CA . GLN A 1 94 ? -7.071 3.193 -2.895 1.00 89.56 94 GLN A CA 1
ATOM 719 C C . GLN A 1 94 ? -8.020 2.195 -3.587 1.00 89.56 94 GLN A C 1
ATOM 721 O O . GLN A 1 94 ? -9.144 2.022 -3.135 1.00 89.56 94 GLN A O 1
ATOM 726 N N . TYR A 1 95 ? -7.571 1.511 -4.644 1.00 86.81 95 TYR A N 1
ATOM 727 C CA . TYR A 1 95 ? -8.338 0.456 -5.314 1.00 86.81 95 TYR A CA 1
ATOM 728 C C . TYR A 1 95 ? -8.258 -0.849 -4.533 1.00 86.81 95 TYR A C 1
ATOM 730 O O . TYR A 1 95 ? -9.263 -1.524 -4.346 1.00 86.81 95 TYR A O 1
ATOM 738 N N . THR A 1 96 ? -7.091 -1.159 -3.973 1.00 91.88 96 THR A N 1
ATOM 739 C CA . THR A 1 96 ? -6.901 -2.338 -3.120 1.00 91.88 96 THR A CA 1
ATOM 740 C C . THR A 1 96 ? -7.793 -2.308 -1.883 1.00 91.88 96 THR A C 1
ATOM 742 O O . THR A 1 96 ? -8.372 -3.331 -1.543 1.00 91.88 96 THR A O 1
ATOM 745 N N . ILE A 1 97 ? -8.000 -1.150 -1.238 1.00 94.94 97 ILE A N 1
ATOM 746 C CA . ILE A 1 97 ? -8.924 -1.071 -0.088 1.00 94.94 97 ILE A CA 1
ATOM 747 C C . ILE A 1 97 ? -10.400 -1.289 -0.467 1.00 94.94 97 ILE A C 1
ATOM 749 O O . ILE A 1 97 ? -11.223 -1.488 0.427 1.00 94.94 97 ILE A O 1
ATOM 753 N N . MET A 1 98 ? -10.745 -1.265 -1.759 1.00 91.06 98 MET A N 1
ATOM 754 C CA . MET A 1 98 ? -12.076 -1.644 -2.254 1.00 91.06 98 MET A CA 1
ATOM 755 C C . MET A 1 98 ? -12.221 -3.158 -2.405 1.00 91.06 98 MET A C 1
ATOM 757 O O . MET A 1 98 ? -13.338 -3.671 -2.411 1.00 91.06 98 MET A O 1
ATOM 761 N N . GLU A 1 99 ? -11.102 -3.872 -2.508 1.00 87.94 99 GLU A N 1
ATOM 762 C CA . GLU A 1 99 ? -11.077 -5.321 -2.592 1.00 87.94 99 GLU A CA 1
ATOM 763 C C . GLU A 1 99 ? -11.122 -5.946 -1.201 1.00 87.94 99 GLU A C 1
ATOM 765 O O . GLU A 1 99 ? -10.700 -5.359 -0.200 1.00 87.94 99 GLU A O 1
ATOM 770 N N . SER A 1 100 ? -11.648 -7.168 -1.140 1.00 88.75 100 SER A N 1
ATOM 771 C CA . SER A 1 100 ? -11.660 -7.939 0.099 1.00 88.75 100 SER A CA 1
ATOM 772 C C . SER A 1 100 ? -10.222 -8.252 0.511 1.00 88.75 100 SER A C 1
ATOM 774 O O . SER A 1 100 ? -9.701 -7.661 1.458 1.00 88.75 100 SER A O 1
ATOM 776 N N . ASP A 1 101 ? -9.561 -9.179 -0.167 1.00 92.50 101 ASP A N 1
ATOM 777 C CA . ASP A 1 101 ? -8.286 -9.716 0.308 1.00 92.50 101 ASP A CA 1
ATOM 778 C C . ASP A 1 101 ? -7.073 -8.983 -0.271 1.00 92.50 101 ASP A C 1
ATOM 780 O O . ASP A 1 101 ? -6.191 -8.545 0.472 1.00 92.50 101 ASP A O 1
ATOM 784 N N . HIS A 1 102 ? -7.013 -8.863 -1.594 1.00 93.12 102 HIS A N 1
ATOM 785 C CA . HIS A 1 102 ? -5.853 -8.338 -2.301 1.00 93.12 102 HIS A CA 1
ATOM 786 C C . HIS A 1 102 ? -6.224 -7.891 -3.718 1.00 93.12 102 HIS A C 1
ATOM 788 O O . HIS A 1 102 ? -7.236 -8.320 -4.270 1.00 93.12 102 HIS A O 1
ATOM 794 N N . LEU A 1 103 ? -5.362 -7.066 -4.307 1.00 87.88 103 LEU A N 1
ATOM 795 C CA . LEU A 1 103 ? -5.395 -6.677 -5.711 1.00 87.88 103 LEU A CA 1
ATOM 796 C C . LEU A 1 103 ? -4.044 -7.017 -6.341 1.00 87.88 103 LEU A C 1
ATOM 798 O O . LEU A 1 103 ? -3.002 -6.568 -5.856 1.00 87.88 103 LEU A O 1
ATOM 802 N N . VAL A 1 104 ? -4.066 -7.798 -7.421 1.00 89.19 104 VAL A N 1
ATOM 803 C CA . VAL A 1 104 ? -2.888 -8.094 -8.247 1.00 89.19 104 VAL A CA 1
ATOM 804 C C . VAL A 1 104 ? -3.129 -7.534 -9.630 1.00 89.19 104 VAL A C 1
ATOM 806 O O . VAL A 1 104 ? -4.142 -7.831 -10.257 1.00 89.19 104 VAL A O 1
ATOM 809 N N . ILE A 1 105 ? -2.170 -6.753 -10.103 1.00 85.19 105 ILE A N 1
ATOM 810 C CA . ILE A 1 105 ? -2.137 -6.214 -11.449 1.00 85.19 105 ILE A CA 1
ATOM 811 C C . ILE A 1 105 ? -0.855 -6.744 -12.106 1.00 85.19 105 ILE A C 1
ATOM 813 O O . ILE A 1 105 ? 0.221 -6.187 -11.865 1.00 85.19 105 ILE A O 1
ATOM 817 N N . PRO A 1 106 ? -0.948 -7.856 -12.867 1.00 84.06 106 PRO A N 1
ATOM 818 C CA . PRO A 1 106 ? 0.210 -8.509 -13.478 1.00 84.06 106 PRO A CA 1
ATOM 819 C C . PRO A 1 106 ? 0.943 -7.621 -14.482 1.00 84.06 106 PRO A C 1
ATOM 821 O O . PRO A 1 106 ? 2.170 -7.611 -14.507 1.00 84.06 106 PRO A O 1
ATOM 824 N N . ASP A 1 107 ? 0.170 -6.880 -15.272 1.00 80.94 107 ASP A N 1
ATOM 825 C CA . ASP A 1 107 ? 0.645 -5.876 -16.212 1.00 80.94 107 ASP A CA 1
ATOM 826 C C . ASP A 1 107 ? -0.178 -4.606 -15.989 1.00 80.94 107 ASP A C 1
ATOM 828 O O . ASP A 1 107 ? -1.382 -4.553 -16.257 1.00 80.94 107 ASP A O 1
ATOM 832 N N . LEU A 1 108 ? 0.474 -3.588 -15.432 1.00 76.38 108 LEU A N 1
ATOM 833 C CA . LEU A 1 108 ? -0.164 -2.316 -15.132 1.00 76.38 108 LEU A CA 1
ATOM 834 C C . LEU A 1 108 ? -0.602 -1.594 -16.406 1.00 76.38 108 LEU A C 1
ATOM 836 O O . LEU A 1 108 ? -1.654 -0.963 -16.420 1.00 76.38 108 LEU A O 1
ATOM 840 N N . LYS A 1 109 ? 0.171 -1.712 -17.486 1.00 73.50 109 LYS A N 1
ATOM 841 C CA . LYS A 1 109 ? -0.170 -1.097 -18.764 1.00 73.50 109 LYS A CA 1
ATOM 842 C C . LYS A 1 109 ? -1.411 -1.766 -19.350 1.00 73.50 109 LYS A C 1
ATOM 844 O O . LYS A 1 109 ? -2.357 -1.070 -19.707 1.00 73.50 109 LYS A O 1
ATOM 849 N N . GLU A 1 110 ? -1.445 -3.096 -19.387 1.00 74.06 110 GLU A N 1
ATOM 850 C CA . GLU A 1 110 ? -2.603 -3.848 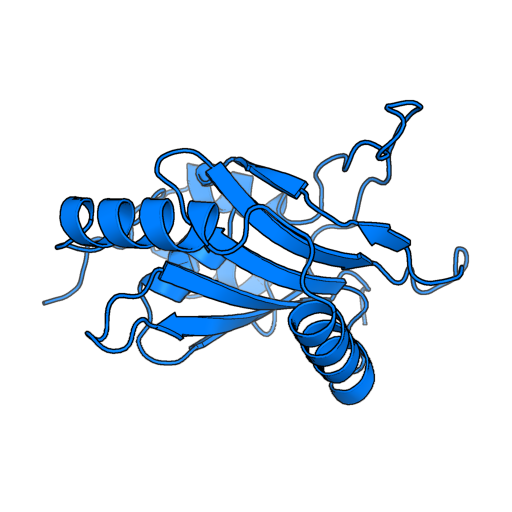-19.884 1.00 74.06 110 GLU A CA 1
ATOM 851 C C . GLU A 1 110 ? -3.850 -3.611 -19.024 1.00 74.06 110 GLU A C 1
ATOM 853 O O . GLU A 1 110 ? -4.934 -3.391 -19.559 1.00 74.06 110 GLU A O 1
ATOM 858 N N . PHE A 1 111 ? -3.709 -3.589 -17.697 1.00 68.94 111 PHE A N 1
ATOM 859 C CA . PHE A 1 111 ? -4.826 -3.328 -16.790 1.00 68.94 111 PHE A CA 1
ATOM 860 C C . PHE A 1 111 ? -5.461 -1.962 -17.033 1.00 68.94 111 PHE A C 1
ATOM 862 O O . PHE A 1 111 ? -6.688 -1.865 -17.066 1.00 68.94 111 PHE A O 1
ATOM 869 N N . LEU A 1 112 ? -4.636 -0.932 -17.232 1.00 64.06 112 LEU A N 1
ATOM 870 C CA . LEU A 1 112 ? -5.094 0.425 -17.511 1.00 64.06 112 LEU A CA 1
ATOM 871 C C . LEU A 1 112 ? -5.674 0.574 -18.922 1.00 64.06 112 LEU A C 1
ATOM 873 O O . LEU A 1 112 ? -6.640 1.305 -19.105 1.00 64.06 112 LEU A O 1
ATOM 877 N N . GLU A 1 113 ? -5.118 -0.104 -19.922 1.00 66.19 113 GLU A N 1
ATOM 878 C CA . GLU A 1 113 ? -5.567 0.047 -21.310 1.00 66.19 113 GLU A CA 1
ATOM 879 C C . GLU A 1 113 ? -6.761 -0.863 -21.666 1.00 66.19 113 GLU A C 1
ATOM 881 O O . GLU A 1 113 ? -7.611 -0.462 -22.461 1.00 66.19 113 GLU A O 1
ATOM 886 N N . HIS A 1 114 ? -6.852 -2.067 -21.088 1.00 62.50 114 HIS A N 1
ATOM 887 C CA . HIS A 1 114 ? -7.753 -3.129 -21.564 1.00 62.50 114 HIS A CA 1
ATOM 888 C C . HIS A 1 114 ? -8.434 -3.974 -20.459 1.00 62.50 114 HIS A C 1
ATOM 890 O O . HIS A 1 114 ? -9.300 -4.787 -20.784 1.00 62.50 114 HIS A O 1
ATOM 896 N N . GLY A 1 115 ? -8.069 -3.825 -19.177 1.00 55.38 115 GLY A N 1
ATOM 897 C CA . GLY A 1 115 ? -8.603 -4.626 -18.057 1.00 55.38 115 GLY A CA 1
ATOM 898 C C . GLY A 1 115 ? -9.745 -3.962 -17.269 1.00 55.38 115 GLY A C 1
ATOM 899 O O . GLY A 1 115 ? -10.381 -3.027 -17.744 1.00 55.38 115 GLY A O 1
ATOM 900 N N . ASP A 1 116 ? -9.977 -4.391 -16.017 1.00 56.28 116 ASP A N 1
ATOM 901 C CA . ASP A 1 116 ? -10.910 -3.723 -15.080 1.00 56.28 116 ASP A CA 1
ATOM 902 C C . ASP A 1 116 ? -10.567 -2.229 -14.898 1.00 56.28 116 ASP A C 1
ATOM 904 O O . ASP A 1 116 ? -11.457 -1.425 -14.619 1.00 56.28 116 ASP A O 1
ATOM 908 N N . GLY A 1 117 ? -9.302 -1.844 -15.118 1.00 52.47 117 GLY A N 1
ATOM 909 C CA . GLY A 1 117 ? -8.831 -0.461 -15.224 1.00 52.47 117 GLY A CA 1
ATOM 910 C C . GLY A 1 117 ? -9.568 0.360 -16.292 1.00 52.47 117 GLY A C 1
ATOM 911 O O . GLY A 1 117 ? -9.886 1.521 -16.059 1.00 52.47 117 GLY A O 1
ATOM 912 N N . ALA A 1 118 ? -9.956 -0.244 -17.416 1.00 53.31 118 ALA A N 1
ATOM 913 C CA . ALA A 1 118 ? -10.681 0.431 -18.496 1.00 53.31 118 ALA A CA 1
ATOM 914 C C . ALA A 1 118 ? -12.119 0.840 -18.115 1.00 53.31 118 ALA A C 1
ATOM 916 O O . ALA A 1 118 ? -12.741 1.643 -18.809 1.00 53.31 118 ALA A O 1
ATOM 917 N N . SER A 1 119 ? -12.657 0.305 -17.009 1.00 54.59 119 SER A N 1
ATOM 918 C CA . SER A 1 119 ? -13.949 0.730 -16.447 1.00 54.59 119 SER A CA 1
ATOM 919 C C . SER A 1 119 ? -13.858 1.992 -15.578 1.00 54.59 119 SER A C 1
ATOM 921 O O . SER A 1 119 ? -14.886 2.556 -15.197 1.00 54.59 119 SER A O 1
ATOM 923 N N . TYR A 1 120 ? -12.639 2.455 -15.289 1.00 55.22 120 TYR A N 1
ATOM 924 C CA . TYR A 1 120 ? -12.390 3.680 -14.544 1.00 55.22 120 TYR A CA 1
ATOM 925 C C . TYR A 1 120 ? -12.357 4.904 -15.479 1.00 55.22 120 TYR A C 1
ATOM 927 O O . TYR A 1 120 ? -12.112 4.773 -16.680 1.00 55.22 120 TYR A O 1
ATOM 935 N N . PRO A 1 121 ? -12.600 6.121 -14.959 1.00 57.53 121 PRO A N 1
ATOM 936 C CA . PRO A 1 121 ? -12.578 7.336 -15.7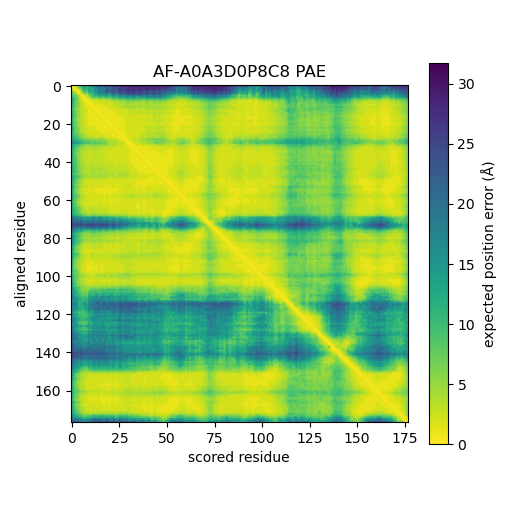71 1.00 57.53 121 PRO A CA 1
ATOM 937 C C . PRO A 1 121 ? -11.219 7.565 -16.450 1.00 57.53 121 PRO A C 1
ATOM 939 O O . PRO A 1 121 ? -10.177 7.272 -15.869 1.00 57.53 121 PRO A O 1
ATOM 942 N N . ALA A 1 122 ? -11.215 8.156 -17.648 1.00 63.25 122 ALA A N 1
ATOM 943 C CA . ALA A 1 122 ? -9.993 8.402 -18.425 1.00 63.25 122 ALA A CA 1
ATOM 944 C C . ALA A 1 122 ? -8.914 9.190 -17.653 1.00 63.25 122 ALA A C 1
ATOM 946 O O . ALA A 1 122 ? -7.726 8.925 -17.803 1.00 63.25 122 ALA A O 1
ATOM 947 N N . GLU A 1 123 ? -9.328 10.110 -16.779 1.00 58.12 123 GLU A N 1
ATOM 948 C CA . GLU A 1 123 ? -8.436 10.875 -15.896 1.00 58.12 123 GLU A CA 1
ATOM 949 C C . GLU A 1 123 ? -7.631 9.966 -14.953 1.00 58.12 123 GLU A C 1
ATOM 951 O O . GLU A 1 123 ? -6.437 10.180 -14.754 1.00 58.12 123 GLU A O 1
ATOM 956 N N . PHE A 1 124 ? -8.253 8.897 -14.440 1.00 60.03 124 PHE A N 1
ATOM 957 C CA . PHE A 1 124 ? -7.560 7.901 -13.630 1.00 60.03 124 PHE A CA 1
ATOM 958 C C . PHE A 1 124 ? -6.549 7.107 -14.454 1.00 60.03 124 PHE A C 1
ATOM 960 O O . PHE A 1 124 ? -5.450 6.848 -13.978 1.00 60.03 124 PHE A O 1
ATOM 967 N N . LEU A 1 125 ? -6.894 6.733 -15.685 1.00 61.28 125 LEU A N 1
ATOM 968 C CA . LEU A 1 125 ? -5.989 5.973 -16.547 1.00 61.28 125 LEU A CA 1
ATOM 969 C C . LEU A 1 125 ? -4.719 6.763 -16.872 1.00 61.28 125 LEU A C 1
ATOM 971 O O . LEU A 1 125 ? -3.624 6.204 -16.844 1.00 61.28 125 LEU A O 1
ATOM 975 N N . GLU A 1 126 ? -4.844 8.066 -17.117 1.00 64.31 126 GLU A N 1
ATOM 976 C CA . GLU A 1 126 ? -3.694 8.952 -17.314 1.00 64.31 126 GLU A CA 1
ATOM 977 C C . GLU A 1 126 ? -2.847 9.097 -16.044 1.00 64.31 126 GLU A C 1
ATOM 979 O O . GLU A 1 126 ? -1.618 9.044 -16.109 1.00 64.31 126 GLU A O 1
ATOM 984 N N . GLN A 1 127 ? -3.480 9.198 -14.875 1.00 59.50 127 GLN A N 1
ATOM 985 C CA . GLN A 1 127 ? -2.776 9.292 -13.596 1.00 59.50 127 GLN A CA 1
ATOM 986 C C . GLN A 1 127 ? -2.097 7.975 -13.196 1.00 59.50 127 GLN A C 1
ATOM 988 O O . GLN A 1 127 ? -0.971 7.966 -12.703 1.00 59.50 127 GLN A O 1
ATOM 993 N N . ALA A 1 128 ? -2.740 6.840 -13.447 1.00 58.56 128 ALA A N 1
ATOM 994 C CA . ALA A 1 128 ? -2.214 5.529 -13.109 1.00 58.56 128 ALA A CA 1
ATOM 995 C C . ALA A 1 128 ? -1.016 5.129 -13.985 1.00 58.56 128 ALA A C 1
ATOM 997 O O . ALA A 1 128 ? -0.102 4.466 -13.497 1.00 58.56 128 ALA A O 1
ATOM 998 N N . LYS A 1 129 ? -0.948 5.618 -15.234 1.00 62.81 129 LYS A N 1
ATOM 999 C CA . LYS A 1 129 ? 0.264 5.535 -16.076 1.00 62.81 129 LYS A CA 1
ATOM 1000 C C . LYS A 1 129 ? 1.459 6.276 -15.462 1.00 62.81 129 LYS A C 1
ATOM 1002 O O . LYS A 1 129 ? 2.601 5.977 -15.800 1.00 62.81 129 LYS A O 1
ATOM 1007 N N . GLN A 1 130 ? 1.209 7.227 -14.560 1.00 57.75 130 GLN A N 1
ATOM 1008 C CA . GLN A 1 130 ? 2.233 7.953 -13.808 1.00 57.75 130 GLN A CA 1
ATOM 1009 C C . GLN A 1 130 ? 2.528 7.323 -12.439 1.00 57.75 130 GLN A C 1
ATOM 1011 O O . GLN A 1 130 ? 3.371 7.843 -11.706 1.00 57.75 130 GLN A O 1
ATOM 1016 N N . VAL A 1 131 ? 1.883 6.211 -12.059 1.00 57.94 131 VAL A N 1
ATOM 1017 C CA . VAL A 1 131 ? 2.193 5.529 -10.796 1.00 57.94 131 VAL A CA 1
ATOM 1018 C C . VAL A 1 131 ? 3.601 4.964 -10.863 1.00 57.94 131 VAL A C 1
ATOM 1020 O O . VAL A 1 131 ? 3.951 4.205 -11.762 1.00 57.94 131 VAL A O 1
ATOM 1023 N N . GLY A 1 132 ? 4.419 5.358 -9.890 1.00 53.78 132 GLY A N 1
ATOM 1024 C CA . GLY A 1 132 ? 5.848 5.098 -9.926 1.00 53.78 132 GLY A CA 1
ATOM 1025 C C . GLY A 1 132 ? 6.604 6.032 -10.867 1.00 53.78 132 GLY A C 1
ATOM 1026 O O . GLY A 1 132 ? 7.792 5.879 -10.947 1.00 53.78 132 GLY A O 1
ATOM 1027 N N . GLY A 1 133 ? 5.999 7.008 -11.545 1.00 53.44 133 GLY A N 1
ATOM 1028 C CA . GLY A 1 133 ? 6.693 8.035 -12.344 1.00 53.44 133 GLY A CA 1
ATOM 1029 C C . GLY A 1 133 ? 6.872 9.378 -11.624 1.00 53.44 133 GLY A C 1
ATOM 1030 O O . GLY A 1 133 ? 7.347 10.341 -12.223 1.00 53.44 133 GLY A O 1
ATOM 1031 N N . TYR A 1 134 ? 6.455 9.471 -10.359 1.00 57.19 134 TYR A N 1
ATOM 1032 C CA . TYR A 1 134 ? 6.496 10.715 -9.593 1.00 57.19 134 TYR A CA 1
ATOM 1033 C C . TYR A 1 134 ? 7.874 10.924 -8.940 1.00 57.19 134 TYR A C 1
ATOM 1035 O O . TYR A 1 134 ? 8.440 9.959 -8.410 1.00 57.19 134 TYR A O 1
ATOM 1043 N N . PRO A 1 135 ? 8.414 12.159 -8.923 1.00 60.41 135 PRO A N 1
ATOM 1044 C CA . PRO A 1 135 ? 9.626 12.468 -8.176 1.00 60.41 135 PRO A CA 1
ATOM 1045 C C . PRO A 1 135 ? 9.395 12.237 -6.679 1.00 60.41 135 PRO A C 1
ATOM 1047 O O . PRO A 1 135 ? 8.597 12.926 -6.048 1.00 60.41 135 PRO A O 1
ATOM 1050 N N . ILE A 1 136 ? 10.101 11.271 -6.105 1.00 63.41 136 ILE A N 1
ATOM 1051 C CA . ILE A 1 136 ? 10.193 11.058 -4.665 1.00 63.41 136 ILE A CA 1
ATOM 1052 C C . ILE A 1 136 ? 11.308 11.969 -4.158 1.00 63.41 136 ILE A C 1
ATOM 1054 O O . ILE A 1 136 ? 12.477 11.685 -4.441 1.00 63.41 136 ILE A O 1
ATOM 1058 N N . PRO A 1 137 ? 10.988 13.064 -3.446 1.00 62.22 137 PRO A N 1
ATOM 1059 C CA . PRO A 1 137 ? 12.013 13.928 -2.890 1.00 62.22 137 PRO A CA 1
ATOM 1060 C C . PRO A 1 137 ? 12.848 13.155 -1.868 1.00 62.22 137 PRO A C 1
ATOM 1062 O O . PRO A 1 137 ? 12.339 12.294 -1.145 1.00 62.22 137 PRO A O 1
ATOM 1065 N N . TRP A 1 138 ? 14.140 13.460 -1.803 1.00 56.88 138 TRP A N 1
ATOM 1066 C CA . TRP A 1 138 ? 14.997 12.899 -0.767 1.00 56.88 138 TRP A CA 1
ATOM 1067 C C . TRP A 1 138 ? 14.546 13.362 0.626 1.00 56.88 138 TRP A C 1
ATOM 1069 O O . TRP A 1 138 ? 13.997 14.461 0.756 1.00 56.88 138 TRP A O 1
ATOM 1079 N N . PRO A 1 139 ? 14.811 12.578 1.690 1.00 52.44 139 PRO A N 1
ATOM 1080 C CA . PRO A 1 139 ? 14.453 12.961 3.059 1.00 52.44 139 PRO A CA 1
ATOM 1081 C C . PRO A 1 139 ? 15.079 14.284 3.523 1.00 52.44 139 PRO A C 1
ATOM 1083 O O . PRO A 1 139 ? 14.542 14.939 4.410 1.00 52.44 139 PRO A O 1
ATOM 1086 N N . ASP A 1 140 ? 16.214 14.669 2.939 1.00 61.59 140 ASP A N 1
ATOM 1087 C CA . ASP A 1 140 ? 16.939 15.913 3.218 1.00 61.59 140 ASP A CA 1
ATOM 1088 C C . ASP A 1 140 ? 16.516 17.087 2.311 1.00 61.59 140 ASP A C 1
ATOM 1090 O O . ASP A 1 140 ? 17.026 18.198 2.456 1.00 61.59 140 ASP A O 1
ATOM 1094 N N . GLY A 1 141 ? 15.584 16.858 1.378 1.00 59.00 141 GLY A N 1
ATOM 1095 C CA . GLY A 1 141 ? 15.104 17.845 0.413 1.00 59.00 141 GLY A CA 1
ATOM 1096 C C . GLY A 1 141 ? 16.072 18.163 -0.733 1.00 59.00 141 GLY A C 1
ATOM 1097 O O . GLY A 1 141 ? 15.738 18.986 -1.587 1.00 59.00 141 GLY A O 1
ATOM 1098 N N . ALA A 1 142 ? 17.248 17.530 -0.805 1.00 49.12 142 ALA A N 1
ATOM 1099 C CA . ALA A 1 142 ? 18.288 17.845 -1.785 1.00 49.12 142 ALA A CA 1
ATOM 1100 C C . ALA A 1 142 ? 18.139 17.038 -3.091 1.00 49.12 142 ALA A C 1
ATOM 1102 O O . ALA A 1 142 ? 19.041 16.309 -3.499 1.00 49.12 142 ALA A O 1
ATOM 1103 N N . GLY A 1 143 ? 16.991 17.157 -3.767 1.00 63.16 143 GLY A N 1
ATOM 1104 C CA . GLY A 1 143 ? 16.674 16.438 -5.013 1.00 63.16 143 GLY A CA 1
ATOM 1105 C C . GLY A 1 143 ? 15.659 15.309 -4.806 1.00 63.16 143 GLY A C 1
ATOM 1106 O O . GLY A 1 143 ? 14.826 15.386 -3.907 1.00 63.16 143 GLY A O 1
ATOM 1107 N N . GLY A 1 144 ? 15.715 14.259 -5.628 1.00 60.62 144 GLY A N 1
ATOM 1108 C CA . GLY A 1 144 ? 14.876 13.074 -5.453 1.00 60.62 144 GLY A CA 1
ATOM 1109 C C . GLY A 1 144 ? 15.213 11.936 -6.412 1.00 60.62 144 GLY A C 1
ATOM 1110 O O . GLY A 1 144 ? 16.039 12.098 -7.312 1.00 60.62 144 GLY A O 1
ATOM 1111 N N . ILE A 1 145 ? 14.537 10.800 -6.247 1.00 63.50 145 ILE A N 1
ATOM 1112 C CA . ILE A 1 145 ? 14.491 9.741 -7.262 1.00 63.50 145 ILE A CA 1
ATOM 1113 C C . ILE A 1 145 ? 13.185 9.853 -8.031 1.00 63.50 145 ILE A C 1
ATOM 1115 O O . ILE A 1 145 ? 12.125 10.010 -7.442 1.00 63.50 145 ILE A O 1
ATOM 1119 N N . THR A 1 146 ? 13.234 9.743 -9.351 1.00 66.38 146 THR A N 1
ATOM 1120 C CA . THR A 1 146 ? 12.021 9.459 -10.122 1.00 66.38 146 THR A CA 1
ATOM 1121 C C . THR A 1 146 ? 12.005 7.962 -10.337 1.00 66.38 146 THR A C 1
ATOM 1123 O O . THR A 1 146 ? 12.896 7.422 -10.996 1.00 66.38 146 THR A O 1
ATOM 1126 N N . LEU A 1 147 ? 11.049 7.276 -9.713 1.00 64.81 147 LEU A N 1
ATOM 1127 C CA . LEU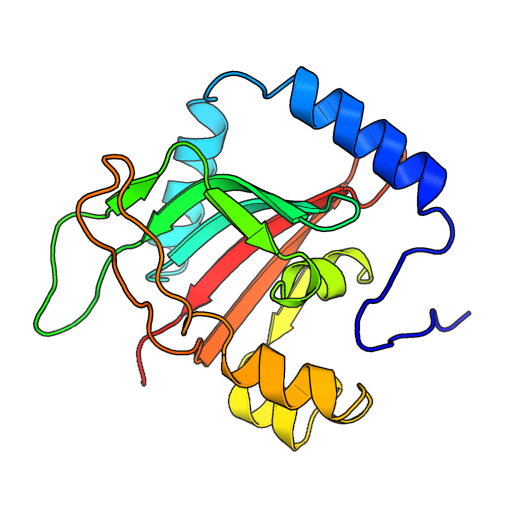 A 1 147 ? 10.827 5.873 -10.027 1.00 64.81 147 LEU A CA 1
ATOM 1128 C C . LEU A 1 147 ? 10.434 5.765 -11.519 1.00 64.81 147 LEU A C 1
ATOM 1130 O O . LEU A 1 147 ? 10.019 6.741 -12.151 1.00 64.81 147 LEU A O 1
ATOM 1134 N N . LYS A 1 148 ? 10.591 4.583 -12.113 1.00 69.31 148 LYS A N 1
ATOM 1135 C CA . LYS A 1 148 ? 9.973 4.309 -13.415 1.00 69.31 148 LYS A CA 1
ATOM 1136 C C . LYS A 1 148 ? 8.509 3.918 -13.198 1.00 69.31 148 LYS A C 1
ATOM 1138 O O . LYS A 1 148 ? 8.212 3.327 -12.154 1.00 69.31 148 LYS A O 1
ATOM 1143 N N . PRO A 1 149 ? 7.618 4.186 -14.172 1.00 72.81 149 PRO A N 1
ATOM 1144 C CA . PRO A 1 149 ? 6.254 3.683 -14.131 1.00 72.81 149 PRO A CA 1
ATOM 1145 C C . PRO A 1 149 ? 6.218 2.200 -13.764 1.00 72.81 149 PRO A C 1
ATOM 1147 O O . PRO A 1 149 ? 7.023 1.407 -14.257 1.00 72.81 149 PRO A O 1
ATOM 1150 N N . ALA A 1 150 ? 5.311 1.840 -12.863 1.00 79.12 150 ALA A N 1
ATOM 1151 C CA . ALA A 1 150 ? 5.185 0.468 -12.408 1.00 79.12 150 ALA A CA 1
ATOM 1152 C C . ALA A 1 150 ? 4.689 -0.444 -13.543 1.00 79.12 150 ALA A C 1
ATOM 1154 O O . ALA A 1 150 ? 3.768 -0.103 -14.279 1.00 79.12 150 ALA A O 1
ATOM 1155 N N . HIS A 1 151 ? 5.297 -1.622 -13.659 1.00 84.06 151 HIS A N 1
ATOM 1156 C CA . HIS A 1 151 ? 4.885 -2.685 -14.575 1.00 84.06 151 HIS A CA 1
ATOM 1157 C C . HIS A 1 151 ? 3.994 -3.712 -13.880 1.00 84.06 151 HIS A C 1
ATOM 1159 O O . HIS A 1 151 ? 3.087 -4.254 -14.496 1.00 84.06 151 HIS A O 1
ATOM 1165 N N . PHE A 1 1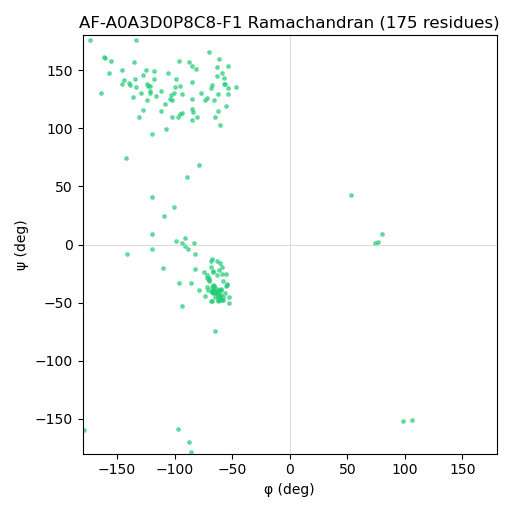52 ? 4.232 -3.945 -12.589 1.00 88.50 152 PHE A N 1
ATOM 1166 C CA . PHE A 1 152 ? 3.494 -4.901 -11.772 1.00 88.50 152 PHE A CA 1
ATOM 1167 C C . PHE A 1 152 ? 3.122 -4.269 -10.436 1.00 88.50 152 PHE A C 1
ATOM 1169 O O . PHE A 1 152 ? 3.935 -3.572 -9.823 1.00 88.50 152 PHE A O 1
ATOM 1176 N N . TYR A 1 153 ? 1.926 -4.583 -9.946 1.00 90.44 153 TYR A N 1
ATOM 1177 C CA . TYR A 1 153 ? 1.475 -4.215 -8.609 1.00 90.44 153 TYR A CA 1
ATOM 1178 C C . TYR A 1 153 ? 0.839 -5.416 -7.912 1.00 90.44 153 TYR A C 1
ATOM 1180 O O . TYR A 1 153 ? -0.000 -6.108 -8.484 1.00 90.44 153 TYR A O 1
ATOM 1188 N N . ALA A 1 154 ? 1.176 -5.622 -6.642 1.00 93.88 154 ALA A N 1
ATOM 1189 C CA . ALA A 1 154 ? 0.392 -6.465 -5.753 1.00 93.88 154 ALA A CA 1
ATOM 1190 C C . ALA A 1 154 ? 0.238 -5.787 -4.395 1.00 93.88 154 ALA A C 1
ATOM 1192 O O . ALA A 1 154 ? 1.230 -5.419 -3.765 1.00 93.88 154 ALA A O 1
ATOM 1193 N N . GLY A 1 155 ? -1.005 -5.652 -3.940 1.00 95.94 155 GLY A N 1
ATOM 1194 C CA . GLY A 1 155 ? -1.344 -5.087 -2.642 1.00 95.94 155 GLY A CA 1
ATOM 1195 C C . GLY A 1 155 ? -2.284 -5.995 -1.868 1.00 95.94 155 GLY A C 1
ATOM 1196 O O . GLY A 1 155 ? -3.317 -6.406 -2.390 1.00 95.94 155 GLY A O 1
ATOM 1197 N N . ALA A 1 156 ? -1.948 -6.280 -0.614 1.00 97.81 156 ALA A N 1
ATOM 1198 C CA . ALA A 1 156 ? -2.838 -6.935 0.336 1.00 97.81 156 ALA A CA 1
ATOM 1199 C C . ALA A 1 156 ? -3.555 -5.886 1.192 1.00 97.81 156 ALA A C 1
ATOM 1201 O O . ALA A 1 156 ? -2.928 -4.936 1.674 1.00 97.81 156 ALA A O 1
ATOM 1202 N N . THR A 1 157 ? -4.856 -6.066 1.408 1.00 97.88 157 THR A N 1
ATOM 1203 C CA . THR A 1 157 ? -5.6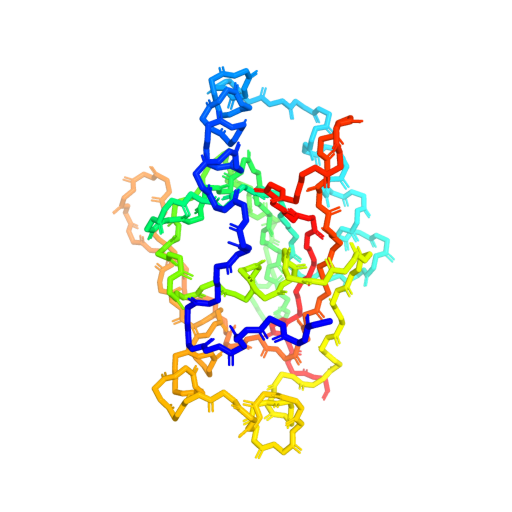74 -5.141 2.197 1.00 97.88 157 THR A CA 1
ATOM 1204 C C . THR A 1 157 ? -5.362 -5.279 3.686 1.00 97.88 157 THR A C 1
ATOM 1206 O O . THR A 1 157 ? -5.510 -6.350 4.274 1.00 97.88 157 THR A O 1
ATOM 1209 N N . ILE A 1 158 ? -4.985 -4.176 4.337 1.00 97.69 158 ILE A N 1
ATOM 1210 C CA . ILE A 1 158 ? -4.833 -4.120 5.795 1.00 97.69 158 ILE A CA 1
ATOM 1211 C C . ILE A 1 158 ? -6.193 -3.828 6.411 1.00 97.69 158 ILE A C 1
ATOM 1213 O O . ILE A 1 158 ? -6.838 -2.826 6.084 1.00 97.69 158 ILE A O 1
ATOM 1217 N N . ARG A 1 159 ? -6.612 -4.696 7.334 1.00 96.50 159 ARG A N 1
ATOM 1218 C CA . ARG A 1 159 ? -7.909 -4.608 7.998 1.00 96.50 159 ARG A CA 1
ATOM 1219 C C . ARG A 1 159 ? -7.755 -4.405 9.495 1.00 96.50 159 ARG A C 1
ATOM 1221 O O . ARG A 1 159 ? -6.889 -4.998 10.132 1.00 96.50 159 ARG A O 1
ATOM 1228 N N . THR A 1 160 ? -8.638 -3.598 10.071 1.00 96.06 160 THR A N 1
ATOM 1229 C CA . THR A 1 160 ? -8.796 -3.552 11.529 1.00 96.06 160 THR A CA 1
ATOM 1230 C C . THR A 1 160 ? -9.447 -4.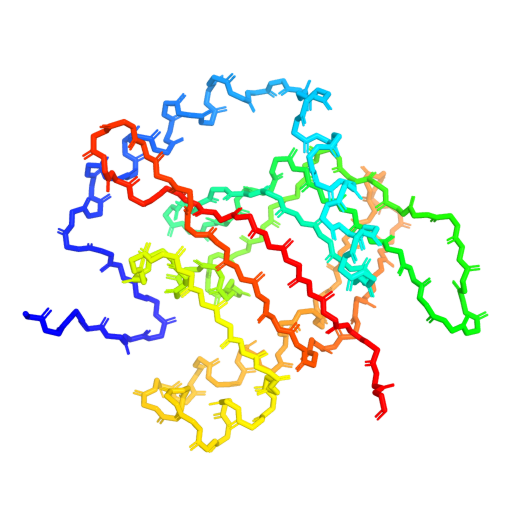838 12.038 1.00 96.06 160 THR A C 1
ATOM 1232 O O . THR A 1 160 ? -10.077 -5.573 11.278 1.00 96.06 160 THR A O 1
ATOM 1235 N N . SER A 1 161 ? -9.397 -5.073 13.352 1.00 94.00 161 SER A N 1
ATOM 1236 C CA . SER A 1 161 ? -10.131 -6.171 14.003 1.00 94.00 161 SER A CA 1
ATOM 1237 C C . SER A 1 161 ? -11.652 -6.106 13.797 1.00 94.00 161 SER A C 1
ATOM 1239 O O . SER A 1 161 ? -12.335 -7.116 13.928 1.00 94.00 161 SER A O 1
ATOM 1241 N N . LYS A 1 162 ? -12.187 -4.931 13.438 1.00 92.62 162 LYS A N 1
ATOM 1242 C CA . LYS A 1 162 ? -13.599 -4.715 13.079 1.00 92.62 162 LYS A CA 1
ATOM 1243 C C . LYS A 1 162 ? -13.872 -4.885 11.577 1.00 92.62 162 LYS A C 1
ATOM 1245 O O . LYS A 1 162 ? -14.970 -4.584 11.125 1.00 92.62 162 LYS A O 1
ATOM 1250 N N . GLY A 1 163 ? -12.879 -5.312 10.797 1.00 94.44 163 GLY A N 1
ATOM 1251 C CA . GLY A 1 163 ? -13.003 -5.554 9.360 1.00 94.44 163 GLY A CA 1
ATOM 1252 C C . GLY A 1 163 ? -12.927 -4.306 8.477 1.00 94.44 163 GLY A C 1
ATOM 1253 O O . GLY A 1 163 ? -13.180 -4.411 7.283 1.00 94.44 163 GLY A O 1
ATOM 1254 N N . MET A 1 164 ? -12.572 -3.130 9.009 1.00 96.38 164 MET A N 1
ATOM 1255 C CA . MET A 1 164 ? -12.432 -1.920 8.181 1.00 96.38 164 MET A CA 1
ATOM 1256 C C . MET A 1 164 ? -11.127 -1.948 7.392 1.00 96.38 164 MET A C 1
ATOM 1258 O O . MET A 1 164 ? -10.070 -2.163 7.981 1.00 96.38 164 MET A O 1
ATOM 1262 N N . HIS A 1 165 ? -11.199 -1.688 6.088 1.00 97.62 165 HIS A N 1
ATOM 1263 C CA . HIS A 1 165 ? -10.043 -1.646 5.194 1.00 97.62 165 HIS A CA 1
ATOM 1264 C C . HIS A 1 165 ? -9.346 -0.290 5.329 1.00 97.62 165 HIS A C 1
ATOM 1266 O O . HIS A 1 165 ? -9.900 0.733 4.951 1.00 97.62 165 HIS A O 1
ATOM 1272 N N . VAL A 1 166 ? -8.158 -0.242 5.918 1.00 97.88 166 VAL A N 1
ATOM 1273 C CA . VAL A 1 166 ? -7.513 1.027 6.322 1.00 97.88 166 VAL A CA 1
ATOM 1274 C C . VAL A 1 166 ? -6.297 1.379 5.480 1.00 97.88 166 VAL A C 1
ATOM 1276 O O . VAL A 1 166 ? -5.891 2.538 5.416 1.00 97.88 166 VAL A O 1
ATOM 1279 N N . GLY A 1 167 ? -5.721 0.393 4.805 1.00 97.69 167 GLY A N 1
ATOM 1280 C CA . GLY A 1 167 ? -4.496 0.573 4.054 1.00 97.69 167 GLY A CA 1
ATOM 1281 C C . GLY A 1 167 ? -4.063 -0.692 3.357 1.00 97.69 167 GLY A C 1
ATOM 1282 O O . GLY A 1 167 ? -4.862 -1.600 3.135 1.00 97.69 167 GLY A O 1
ATOM 1283 N N . THR A 1 168 ? -2.783 -0.741 3.017 1.00 97.88 168 THR A N 1
ATOM 1284 C CA . THR A 1 168 ? -2.238 -1.790 2.163 1.00 97.88 168 THR A CA 1
ATOM 1285 C C . THR A 1 168 ? -0.817 -2.168 2.539 1.00 97.88 168 THR A C 1
ATOM 1287 O O . THR A 1 168 ? -0.043 -1.333 3.020 1.00 97.88 168 THR A O 1
ATOM 1290 N N . PHE A 1 169 ? -0.486 -3.429 2.280 1.00 97.94 169 PHE A N 1
ATOM 1291 C CA . PHE A 1 169 ? 0.877 -3.930 2.223 1.00 97.94 169 PHE A CA 1
ATOM 1292 C C . PHE A 1 169 ? 1.194 -4.309 0.779 1.00 97.94 169 PHE A C 1
ATOM 1294 O O . PHE A 1 169 ? 0.568 -5.216 0.230 1.00 97.94 169 PHE A O 1
ATOM 1301 N N . CYS A 1 170 ? 2.132 -3.596 0.162 1.00 96.00 170 CYS A N 1
ATOM 1302 C CA . CYS A 1 170 ? 2.336 -3.637 -1.277 1.00 96.00 170 CYS A CA 1
ATOM 1303 C C . CYS A 1 170 ? 3.761 -4.003 -1.664 1.00 96.00 170 CYS A C 1
ATOM 1305 O O . CYS A 1 170 ? 4.725 -3.626 -0.992 1.00 96.00 170 CYS A O 1
ATOM 1307 N N . VAL A 1 171 ? 3.867 -4.646 -2.823 1.00 94.81 171 VAL A N 1
ATOM 1308 C CA . VAL A 1 171 ? 5.092 -4.764 -3.608 1.00 94.81 171 VAL A CA 1
ATOM 1309 C C . VAL A 1 171 ? 4.835 -4.304 -5.039 1.00 94.81 171 VAL A C 1
ATOM 1311 O O . VAL A 1 171 ? 3.735 -4.473 -5.570 1.00 94.81 171 VAL A O 1
ATOM 1314 N N . VAL A 1 172 ? 5.845 -3.695 -5.652 1.00 90.38 172 VAL A N 1
ATOM 1315 C CA . VAL A 1 172 ? 5.741 -3.097 -6.986 1.00 90.38 172 VAL A CA 1
ATOM 1316 C C . VAL A 1 172 ? 7.000 -3.416 -7.781 1.00 90.38 172 VAL A C 1
ATOM 1318 O O . VAL A 1 172 ? 8.109 -3.317 -7.246 1.00 90.38 172 VAL A O 1
ATOM 1321 N N . ASP A 1 173 ? 6.821 -3.782 -9.052 1.00 88.44 173 ASP A N 1
ATOM 1322 C CA . ASP A 1 173 ? 7.914 -3.884 -10.020 1.00 88.44 173 ASP A CA 1
ATOM 1323 C C . ASP A 1 173 ? 7.935 -2.647 -10.916 1.00 88.44 173 ASP A C 1
ATOM 1325 O O . ASP A 1 173 ? 6.911 -2.257 -11.474 1.00 88.44 173 ASP A O 1
ATOM 1329 N N . VAL A 1 174 ? 9.111 -2.042 -11.047 1.00 77.75 174 VAL A N 1
ATOM 1330 C CA . VAL A 1 174 ? 9.386 -0.867 -11.895 1.00 77.75 174 VAL A CA 1
ATOM 1331 C C . VAL A 1 174 ? 10.448 -1.185 -12.955 1.00 77.75 174 VAL A C 1
ATOM 1333 O O . VAL A 1 174 ? 10.960 -0.291 -13.629 1.00 77.75 174 VAL A O 1
ATOM 1336 N N . VAL A 1 175 ? 10.822 -2.462 -13.085 1.00 70.44 175 VAL A N 1
ATOM 1337 C CA . VAL A 1 175 ? 11.807 -2.949 -14.049 1.00 70.44 175 VAL A CA 1
ATOM 1338 C C . VAL A 1 175 ? 11.072 -3.611 -15.218 1.00 70.44 175 VAL A C 1
ATOM 1340 O O . VAL A 1 175 ? 10.297 -4.541 -14.988 1.00 70.44 175 VAL A O 1
ATOM 1343 N N . PRO A 1 176 ? 11.310 -3.180 -16.470 1.00 61.31 176 PRO A N 1
ATOM 1344 C CA . PRO A 1 176 ? 10.841 -3.912 -17.641 1.00 61.31 176 PRO A CA 1
ATOM 1345 C C . PRO A 1 176 ? 11.491 -5.303 -17.669 1.00 61.31 176 PRO A C 1
ATOM 1347 O O . PRO A 1 176 ? 12.714 -5.398 -17.535 1.00 61.31 176 PRO A O 1
ATOM 1350 N N . ARG A 1 177 ? 10.693 -6.362 -17.824 1.00 58.69 177 ARG A N 1
ATOM 1351 C CA . ARG A 1 177 ? 11.178 -7.746 -17.956 1.00 58.69 177 ARG A CA 1
ATOM 1352 C C . ARG A 1 177 ? 11.236 -8.187 -19.408 1.00 58.69 177 ARG A C 1
ATOM 1354 O O . ARG A 1 177 ? 10.357 -7.748 -20.181 1.00 58.69 177 ARG A O 1
#

Foldseek 3Di:
DDQPPELQGAPPCNVVLQVVLVVVCVVLVDQDVVQVVVQVCCCVVVVFQKWF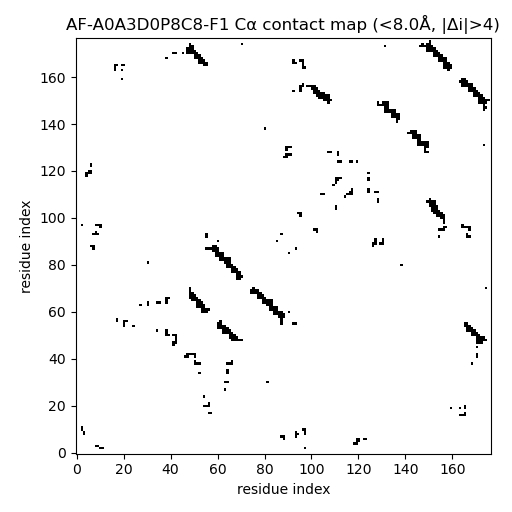WWFQHDFKIKTCKIWGQDDDPPGDPIDIDRIDIDTSSLDPFSVQQVDQWKDKDQFQLCCCPPNVVVVYDPVSSVSLQCNQQDFDADPVNPGGDRGARWGIKMWTFDADPVGRGTTTTIGTHRDDD

Solvent-accessible surface area (backbone atoms only — not comparable to full-atom values): 9632 Å² total; per-residue (Å²): 131,88,71,72,63,49,59,73,46,66,63,96,57,41,70,66,34,43,57,50,34,54,54,50,46,63,78,53,70,64,83,55,69,66,60,50,52,52,35,50,47,52,21,62,77,70,70,33,40,26,21,31,35,32,36,54,53,94,64,31,27,44,27,61,30,38,39,41,32,54,76,66,100,67,58,54,80,64,46,75,39,69,60,50,82,41,54,32,76,62,40,70,57,52,58,21,42,73,36,81,63,52,39,76,35,84,42,38,64,53,30,41,71,73,36,83,44,51,71,32,44,71,69,38,43,61,43,55,64,40,29,45,45,52,74,43,63,39,96,86,65,85,53,59,50,63,47,49,44,44,39,27,40,37,29,37,36,36,58,47,100,85,67,43,52,33,20,31,44,34,41,31,31,51,67,92,130

Sequence (177 aa):
PHQQRGANPKPANEPQRLDAVTGLNQANSEHQPELVALRNAARSLLKMPVAFIGFIEDNTQRLLTVTVAPQGEQACDPLDFKEMLTPRECSICQYTIMESDHLVIPDLKEFLEHGDGASYPAEFLEQAKQVGGYPIPWPDGAGGITLKPAHFYAGATIRTSKGMHVGTFCVVDVVPR

Mean predicted aligned error: 7.05 Å

Nearest PDB structures (foldseek):
  4zmu-assembly2_D  TM=8.392E-01  e=2.466E-08  Pseudomonas aeruginosa PAO1
  2zmf-assembly1_B  TM=5.958E-01  e=1.331E-03  Homo sapiens
  2ool-assembly1_B  TM=4.619E-01  e=2.305E-04  Rhodopseudomonas palustris CGA009
  6ob8-assembly1_A  TM=6.031E-01  e=6.779E-03  [Leptolyngbya] sp. JSC-1
  6pxe-assembly2_D  TM=5.645E-01  e=2.862E-02  Escherichia phage vB_EcoM_NBG2

pLDDT: mean 81.26, std 15.93, range [36.84, 98.25]

Secondary structure (DSSP, 8-state):
------SS---TTHHHHHHHHHHHHHHTSS--HHHHHHHHHHHHHHT-SEEEEEEE-SSEEEEEEEEE---STT--S-EEES-EEEEGGG-SHHHHTTSSSEEEES-HHHHHHHSGGGGS-HHHHHHHTTTT-SEEE-TTSS-EEEPPPPSEEEEEEEE-TT--EEEEEEEEE-S--